Protein AF-0000000069263858 (afdb_homodimer)

Nearest PDB structures (foldseek):
  5h3i-assembly1_A  TM=8.663E-01  e=1.199E-06  Oryza sativa Japonica Group
  2fdq-assembly3_C  TM=8.903E-01  e=3.930E-06  Chaetophractus villosus
  2fj9-assembly1_A  TM=8.926E-01  e=3.930E-06  Homo sapiens
  1hb6-assembly1_A  TM=8.482E-01  e=5.611E-06  Bos taurus
  1hbk-assembly1_A  TM=9.298E-01  e=3.979E-05  Plasmodium falciparum

InterPro domains:
  IPR000582 Acyl-CoA-binding protein, ACBP [PF00887] (5-81)
  IPR000582 Acyl-CoA-binding protein, ACBP [PR00689] (24-42)
  IPR000582 Acyl-CoA-binding protein, ACBP [PR00689] (47-62)
  IPR000582 Acyl-CoA-binding protein, ACBP [PR00689] (68-85)
  IPR000582 Acyl-CoA-binding protein, ACBP [PS51228] (4-91)
  IPR014352 FERM/acyl-CoA-binding protein superfamily [G3DSA:1.20.80.10] (1-95)
  IPR035984 Acyl-CoA binding protein superfamily [SSF47027] (4-89)

Secondary structure (DSSP, 8-state):
---HHHHHHHHHHHHHHTTGGGTS-HHHHHHHHHHHHHHHT-S--SPPPPTT-HHHHHHHHHHHTTTT--HHHHHHHHHHHHHHHHHHH-TTS---/---HHHHHHHHHHHHHHTTGGGTS-HHHHHHHHHHHHHHHT-S--SPPPPTT-HHHHHHHHHHHTTTT--HHHHHHHHHHHHHHHHHHH-TTS---

Radius of gyration: 19.37 Å; Cα contacts (8 Å, |Δi|>4): 223; chains: 2; bounding box: 36×58×37 Å

Foldseek 3Di:
DPPLVRLLVQQVVVVVVPVCVVWFDPLLVLLLLLLVCCLVPNAQDDDQDDVVPPVSNSNSVSVNVCHPPHNSRSSVSNSVSSVVRCVVTPVVDPHD/DPPLVVLLVQQVVQVVVDPCVVWFDPLLVLLLLLLVCCLVPNAQDDDQDDVVPPVSNSNSVSVNVCHPPHNSRSSVVNSVSSVVRCVVTPVVDPHD

pLDDT: mean 92.97, std 9.0, range [48.5, 98.81]

Sequence (192 aa):
MAGLDERYQKAVAFVGAWDAGKTMPNDRKLLCYGFFKQAAVGDVTGDQPYAVQFEKRGKWDAWNAVKGMSKDEAMKNYIEELEKQIKEFDPQNPGFMAGLDERYQKAVAFVGAWDAGKTMPNDRKLLCYGFFKQAAVGDVTGDQPYAVQFEKRGKWDAWNAVKGMSKDEAMKNYIEELEKQIKEFDPQNPGF

Solvent-accessible surface area (backbone atoms only — not comparable to full-atom values): 10567 Å² total; per-residue (Å²): 124,72,53,72,65,54,48,36,51,43,44,56,50,42,53,73,70,41,77,45,84,79,62,50,56,66,59,60,51,34,52,41,46,13,22,49,45,26,40,73,74,35,61,65,74,82,78,82,54,55,47,84,41,44,65,61,25,49,48,49,32,25,25,47,61,49,47,83,52,50,44,69,55,20,40,50,50,30,49,51,52,49,52,52,45,34,58,72,69,38,62,84,55,90,77,114,126,72,52,72,65,55,48,35,52,43,44,56,50,42,54,72,70,42,75,45,82,80,61,52,55,67,61,60,52,34,52,41,46,13,23,50,45,26,40,73,76,35,62,66,74,82,76,82,53,55,47,82,40,44,65,60,24,49,48,49,33,25,25,47,61,49,48,86,54,49,44,68,57,21,39,50,50,31,47,53,50,50,52,52,46,34,58,72,68,38,62,83,55,90,77,113

Structure (mmCIF, N/CA/C/O backbone):
data_AF-0000000069263858-model_v1
#
loop_
_entity.id
_entity.type
_entity.pdbx_description
1 polymer 'ACB domain-containing protein'
#
loop_
_atom_site.group_PDB
_atom_site.id
_atom_site.type_symbol
_atom_site.label_atom_id
_atom_site.label_alt_id
_atom_site.label_comp_id
_atom_site.label_asym_id
_atom_site.label_entity_id
_atom_site.label_seq_id
_atom_site.pdbx_PDB_ins_code
_atom_site.Cartn_x
_atom_site.Cartn_y
_atom_site.Cartn_z
_atom_site.occupancy
_atom_site.B_iso_or_equiv
_atom_site.auth_seq_id
_atom_site.auth_comp_id
_atom_site.auth_asym_id
_atom_site.auth_atom_id
_atom_site.pdbx_PDB_model_num
ATOM 1 N N . MET A 1 1 ? 5.867 29.797 19.25 1 49.22 1 MET A N 1
ATOM 2 C CA . MET A 1 1 ? 5.609 28.453 18.719 1 49.22 1 MET A CA 1
ATOM 3 C C . MET A 1 1 ? 4.922 28.531 17.359 1 49.22 1 MET A C 1
ATOM 5 O O . MET A 1 1 ? 4.102 29.422 17.125 1 49.22 1 MET A O 1
ATOM 9 N N . ALA A 1 2 ? 5.602 28.188 16.281 1 66.5 2 ALA A N 1
ATOM 10 C CA . ALA A 1 2 ? 5.031 28.484 14.969 1 66.5 2 ALA A CA 1
ATOM 11 C C . ALA A 1 2 ? 3.568 28.062 14.891 1 66.5 2 ALA A C 1
ATOM 13 O O . ALA A 1 2 ? 3.166 27.094 15.555 1 66.5 2 ALA A O 1
ATOM 14 N N . GLY A 1 3 ? 2.613 28.922 14.555 1 91.5 3 GLY A N 1
ATOM 15 C CA . GLY A 1 3 ? 1.213 28.562 14.414 1 91.5 3 GLY A CA 1
ATOM 16 C C . GLY A 1 3 ? 1.008 27.234 13.711 1 91.5 3 GLY A C 1
ATOM 17 O O . GLY A 1 3 ? 1.957 26.656 13.18 1 91.5 3 GLY A O 1
ATOM 18 N N . LEU A 1 4 ? -0.074 26.516 14.062 1 96.88 4 LEU A N 1
ATOM 19 C CA . LEU A 1 4 ? -0.404 25.219 13.484 1 96.88 4 LEU A CA 1
ATOM 20 C C . LEU A 1 4 ? -0.093 25.188 11.992 1 96.88 4 LEU A C 1
ATOM 22 O O . LEU A 1 4 ? 0.547 24.25 11.508 1 96.88 4 LEU A O 1
ATOM 26 N N . ASP A 1 5 ? -0.442 26.203 11.305 1 96.38 5 ASP A N 1
ATOM 27 C CA . ASP A 1 5 ? -0.234 26.266 9.859 1 96.38 5 ASP A CA 1
ATOM 28 C C . ASP A 1 5 ? 1.254 26.25 9.516 1 96.38 5 ASP A C 1
ATOM 30 O O . ASP A 1 5 ? 1.677 25.547 8.609 1 96.38 5 ASP A O 1
ATOM 34 N N . GLU A 1 6 ? 1.957 27.047 10.227 1 96.56 6 GLU A N 1
ATOM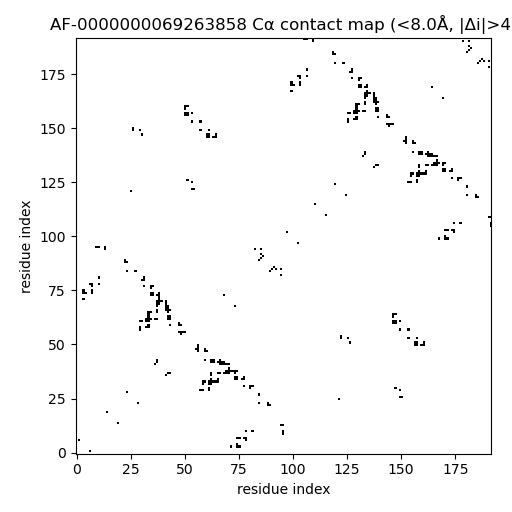 35 C CA . GLU A 1 6 ? 3.391 27.125 9.969 1 96.56 6 GLU A CA 1
ATOM 36 C C . GLU A 1 6 ? 4.078 25.781 10.234 1 96.56 6 GLU A C 1
ATOM 38 O O . GLU A 1 6 ? 4.918 25.344 9.445 1 96.56 6 GLU A O 1
ATOM 43 N N . ARG A 1 7 ? 3.785 25.172 11.383 1 97.25 7 ARG A N 1
ATOM 44 C CA . ARG A 1 7 ? 4.367 23.875 11.719 1 97.25 7 ARG A CA 1
ATOM 45 C C . ARG A 1 7 ? 3.982 22.812 10.688 1 97.25 7 ARG A C 1
ATOM 47 O O . ARG A 1 7 ? 4.797 21.953 10.336 1 97.25 7 ARG A O 1
ATOM 54 N N . TYR A 1 8 ? 2.746 22.938 10.25 1 98.12 8 TYR A N 1
ATOM 55 C CA . TYR A 1 8 ? 2.258 22.016 9.234 1 98.12 8 TYR A CA 1
ATOM 56 C C . TYR A 1 8 ? 3.041 22.172 7.938 1 98.12 8 TYR A C 1
ATOM 58 O O . TYR A 1 8 ? 3.463 21.172 7.336 1 98.12 8 TYR A O 1
ATOM 66 N N . GLN A 1 9 ? 3.225 23.375 7.559 1 96.5 9 GLN A N 1
ATOM 67 C CA . GLN A 1 9 ? 3.957 23.625 6.32 1 96.5 9 GLN A CA 1
ATOM 68 C C . GLN A 1 9 ? 5.398 23.141 6.43 1 96.5 9 GLN A C 1
ATOM 70 O O . GLN A 1 9 ? 5.949 22.594 5.469 1 96.5 9 GLN A O 1
ATOM 75 N N . LYS A 1 10 ? 5.996 23.281 7.586 1 96 10 LYS A N 1
ATOM 76 C CA . LYS A 1 10 ? 7.348 22.781 7.805 1 96 10 LYS A CA 1
ATOM 77 C C . LYS A 1 10 ? 7.387 21.25 7.711 1 96 10 LYS A C 1
ATOM 79 O O . LYS A 1 10 ? 8.328 20.688 7.156 1 96 10 LYS A O 1
ATOM 84 N N . ALA A 1 11 ? 6.391 20.672 8.312 1 95.69 11 ALA A N 1
ATOM 85 C CA . ALA A 1 11 ? 6.305 19.219 8.273 1 95.69 11 ALA A CA 1
ATOM 86 C C . ALA A 1 11 ? 6.168 18.719 6.84 1 95.69 11 ALA A C 1
ATOM 88 O O . ALA A 1 11 ? 6.836 17.75 6.441 1 95.69 11 ALA A O 1
ATOM 89 N N . VAL A 1 12 ? 5.285 19.359 6.031 1 94.62 12 VAL A N 1
ATOM 90 C CA . VAL A 1 12 ? 5.066 18.984 4.641 1 94.62 12 VAL A CA 1
ATOM 91 C C . VAL A 1 12 ? 6.363 19.141 3.85 1 94.62 12 VAL A C 1
ATOM 93 O O . VAL A 1 12 ? 6.738 18.266 3.068 1 94.62 12 VAL A O 1
ATOM 96 N N . ALA A 1 13 ? 7.082 20.219 4.117 1 93.62 13 ALA A N 1
ATOM 97 C CA . ALA A 1 13 ? 8.352 20.469 3.445 1 93.62 13 ALA A CA 1
ATOM 98 C C . ALA A 1 13 ? 9.398 19.438 3.84 1 93.62 13 ALA A C 1
ATOM 100 O O . ALA A 1 13 ? 10.195 19 3.002 1 93.62 13 ALA A O 1
ATOM 101 N N . PHE A 1 14 ? 9.398 19.125 5.051 1 94.19 14 PHE A N 1
ATOM 102 C CA . PHE A 1 14 ? 10.328 18.125 5.562 1 94.19 14 PHE A CA 1
ATOM 103 C C . PHE A 1 14 ? 10.172 16.812 4.824 1 94.19 14 PHE A C 1
ATOM 105 O O . PHE A 1 14 ? 11.156 16.188 4.422 1 94.19 14 PHE A O 1
ATOM 112 N N . VAL A 1 15 ? 8.914 16.328 4.637 1 91.88 15 VAL A N 1
ATOM 113 C CA . VAL A 1 15 ? 8.641 15.07 3.967 1 91.88 15 VAL A CA 1
ATOM 114 C C . VAL A 1 15 ? 9.156 15.125 2.529 1 91.88 15 VAL A C 1
ATOM 116 O O . VAL A 1 15 ? 9.688 14.133 2.018 1 91.88 15 VAL A O 1
ATOM 119 N N . GLY A 1 16 ? 8.969 16.234 1.918 1 86.94 16 GLY A N 1
ATOM 120 C CA . GLY A 1 16 ? 9.477 16.406 0.562 1 86.94 16 GLY A CA 1
ATOM 121 C C . GLY A 1 16 ? 10.977 16.25 0.46 1 86.94 16 GLY A C 1
ATOM 122 O O . GLY A 1 16 ? 11.492 15.789 -0.561 1 86.94 16 GLY A O 1
ATOM 123 N N . ALA A 1 17 ? 11.617 16.609 1.489 1 84.69 17 ALA A N 1
ATOM 124 C CA . ALA A 1 17 ? 13.078 16.547 1.507 1 84.69 17 ALA A CA 1
ATOM 125 C C . ALA A 1 17 ? 13.562 15.203 2.033 1 84.69 17 ALA A C 1
ATOM 127 O O . ALA A 1 17 ? 14.695 14.789 1.75 1 84.69 17 ALA A O 1
ATOM 128 N N . TRP A 1 18 ? 12.68 14.602 2.82 1 82.12 18 TRP A N 1
ATOM 129 C CA . TRP A 1 18 ? 13 13.344 3.488 1 82.12 18 TRP A CA 1
ATOM 130 C C . TRP A 1 18 ? 12.875 12.172 2.521 1 82.12 18 TRP A C 1
ATOM 132 O O . TRP A 1 18 ? 11.992 12.156 1.663 1 82.12 18 TRP A O 1
ATOM 142 N N . ASP A 1 19 ? 13.914 11.5 1.971 1 73.62 19 ASP A N 1
ATOM 143 C CA . ASP A 1 19 ? 13.789 10.273 1.187 1 73.62 19 ASP A CA 1
ATOM 144 C C . ASP A 1 19 ? 12.938 9.242 1.914 1 73.62 19 ASP A C 1
ATOM 146 O O . ASP A 1 19 ? 13.391 8.125 2.178 1 73.62 19 ASP A O 1
ATOM 150 N N . ALA A 1 20 ? 11.664 9.609 2.377 1 61.59 20 ALA A N 1
ATOM 151 C CA . ALA A 1 20 ? 10.742 8.82 3.189 1 61.59 20 ALA A CA 1
ATOM 152 C C . ALA A 1 20 ? 10.305 7.559 2.453 1 61.59 20 ALA A C 1
ATOM 154 O O . ALA A 1 20 ? 10 6.543 3.082 1 61.59 20 ALA A O 1
ATOM 155 N N . GLY A 1 21 ? 10.312 7.691 1.242 1 61.28 21 GLY A N 1
ATOM 156 C CA . GLY A 1 21 ? 9.867 6.582 0.415 1 61.28 21 GLY A CA 1
ATOM 157 C C . GLY A 1 21 ? 10.609 5.289 0.703 1 61.28 21 GLY A C 1
ATOM 158 O O . GLY A 1 21 ? 10.016 4.211 0.687 1 61.28 21 GLY A O 1
ATOM 159 N N . LYS A 1 22 ? 11.742 5.512 1.136 1 65.19 22 LYS A N 1
ATOM 160 C CA . LYS A 1 22 ? 12.562 4.316 1.326 1 65.19 22 LYS A CA 1
ATOM 161 C C . LYS A 1 22 ? 12.508 3.844 2.775 1 65.19 22 LYS A C 1
ATOM 163 O O . LYS A 1 22 ? 12.766 2.67 3.059 1 65.19 22 LYS A O 1
ATOM 168 N N . THR A 1 23 ? 11.922 4.773 3.57 1 70.56 23 THR A N 1
ATOM 169 C CA . THR A 1 23 ? 12.18 4.449 4.969 1 70.56 23 THR A CA 1
ATOM 170 C C . THR A 1 23 ? 10.875 4.172 5.707 1 70.56 23 THR A C 1
ATOM 172 O O . THR A 1 23 ? 10.844 3.377 6.648 1 70.56 23 THR A O 1
ATOM 175 N N . MET A 1 24 ? 9.859 4.684 5.258 1 84.31 24 MET A N 1
ATOM 176 C CA . MET A 1 24 ? 8.617 4.562 6.012 1 84.31 24 MET A CA 1
ATOM 177 C C . MET A 1 24 ? 7.73 3.465 5.426 1 84.31 24 MET A C 1
ATOM 179 O O . MET A 1 24 ? 7.613 3.338 4.207 1 84.31 24 MET A O 1
ATOM 183 N N . PRO A 1 25 ? 7.156 2.736 6.289 1 87.5 25 PRO A N 1
ATOM 184 C CA . PRO A 1 25 ? 6.207 1.736 5.797 1 87.5 25 PRO A CA 1
ATOM 185 C C . PRO A 1 25 ? 5.051 2.357 5.02 1 87.5 25 PRO A C 1
ATOM 187 O O . PRO A 1 25 ? 4.578 3.443 5.363 1 87.5 25 PRO A O 1
ATOM 190 N N . ASN A 1 26 ? 4.652 1.674 4.055 1 88.69 26 ASN A N 1
ATOM 191 C CA . ASN A 1 26 ? 3.625 2.17 3.145 1 88.69 26 ASN A CA 1
ATOM 192 C C . ASN A 1 26 ? 2.352 2.551 3.893 1 88.69 26 ASN A C 1
ATOM 194 O O . ASN A 1 26 ? 1.715 3.557 3.572 1 88.69 26 ASN A O 1
ATOM 198 N N . ASP A 1 27 ? 1.93 1.746 4.898 1 91.44 27 ASP A N 1
ATOM 199 C CA . ASP A 1 27 ? 0.699 2.014 5.633 1 91.44 27 ASP A CA 1
ATOM 200 C C . ASP A 1 27 ? 0.777 3.352 6.367 1 91.44 27 ASP A C 1
ATOM 202 O O . ASP A 1 27 ? -0.205 4.094 6.418 1 91.44 27 ASP A O 1
ATOM 206 N N . ARG A 1 28 ? 1.95 3.662 6.855 1 92.69 28 ARG A N 1
ATOM 207 C CA . ARG A 1 28 ? 2.131 4.914 7.578 1 92.69 28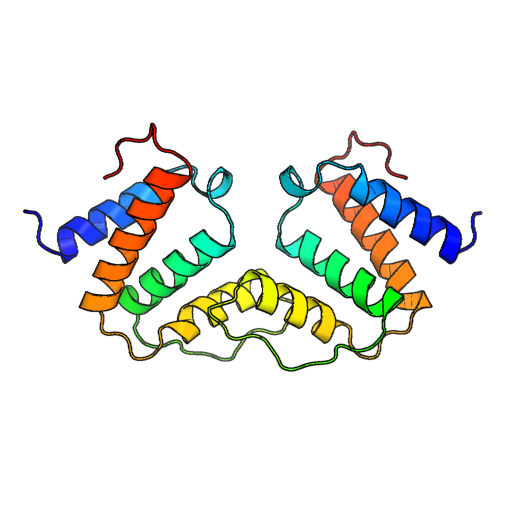 ARG A CA 1
ATOM 208 C C . ARG A 1 28 ? 2.154 6.102 6.621 1 92.69 28 ARG A C 1
ATOM 210 O O . ARG A 1 28 ? 1.627 7.172 6.934 1 92.69 28 ARG A O 1
ATOM 217 N N . LYS A 1 29 ? 2.775 5.863 5.484 1 93.25 29 LYS A N 1
ATOM 218 C CA . LYS A 1 29 ? 2.766 6.895 4.449 1 93.25 29 LYS A CA 1
ATOM 219 C C . LYS A 1 29 ? 1.34 7.223 4.016 1 93.25 29 LYS A C 1
ATOM 221 O O . LYS A 1 29 ? 0.998 8.391 3.816 1 93.25 29 LYS A O 1
ATOM 226 N N . LEU A 1 30 ? 0.548 6.195 3.943 1 95.31 30 LEU A N 1
ATOM 227 C CA . LEU A 1 30 ? -0.835 6.379 3.52 1 95.31 30 LEU A CA 1
ATOM 228 C C . LEU A 1 30 ? -1.627 7.148 4.57 1 95.31 30 LEU A C 1
ATOM 230 O O . LEU A 1 30 ? -2.482 7.969 4.23 1 95.31 30 LEU A O 1
ATOM 234 N N . LEU A 1 31 ? -1.348 6.844 5.777 1 95.75 31 LEU A N 1
ATOM 235 C CA . LEU A 1 31 ? -1.989 7.594 6.852 1 95.75 31 LEU A CA 1
ATOM 236 C C . LEU A 1 31 ? -1.698 9.086 6.719 1 95.75 31 LEU A C 1
ATOM 238 O O . LEU A 1 31 ? -2.613 9.906 6.789 1 95.75 31 LEU A O 1
ATOM 242 N N . CYS A 1 32 ? -0.448 9.438 6.473 1 96.38 32 CYS A N 1
ATOM 243 C CA . CYS A 1 32 ? -0.064 10.836 6.297 1 96.38 32 CYS A CA 1
ATOM 244 C C . CYS A 1 32 ? -0.724 11.43 5.059 1 96.38 32 CYS A C 1
ATOM 246 O O . CYS A 1 32 ? -1.148 12.586 5.074 1 96.38 32 CYS A O 1
ATOM 248 N N . TYR A 1 33 ? -0.784 10.648 4.051 1 96.75 33 TYR A N 1
ATOM 249 C CA . TYR A 1 33 ? -1.438 11.109 2.834 1 96.75 33 TYR A CA 1
ATOM 250 C C . TYR A 1 33 ? -2.879 11.523 3.111 1 96.75 33 TYR A C 1
ATOM 252 O O . TYR A 1 33 ? -3.33 12.57 2.654 1 96.75 33 TYR A O 1
ATOM 260 N N . GLY A 1 34 ? -3.639 10.695 3.809 1 98.38 34 GLY A N 1
ATOM 261 C CA . GLY A 1 34 ? -5.012 11.023 4.148 1 98.38 34 GLY A CA 1
ATOM 262 C C . GLY A 1 34 ? -5.152 12.359 4.852 1 98.38 34 GLY A C 1
ATOM 263 O O . GLY A 1 34 ? -5.965 13.195 4.453 1 98.38 34 GLY A O 1
ATOM 264 N N . PHE A 1 35 ? -4.305 12.531 5.852 1 98.62 35 PHE A N 1
ATOM 265 C CA . PHE A 1 35 ? -4.34 13.789 6.59 1 98.62 35 PH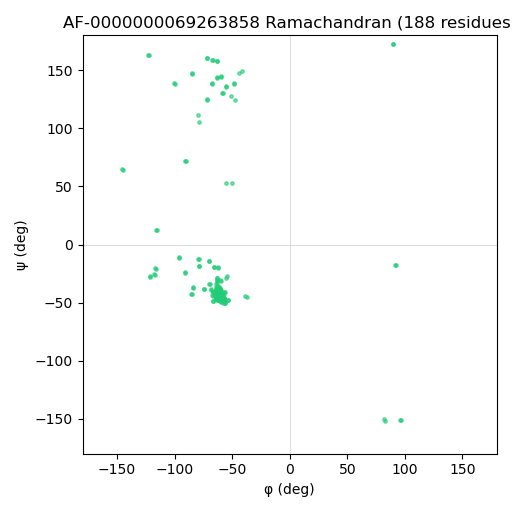E A CA 1
ATOM 266 C C . PHE A 1 35 ? -3.967 14.961 5.688 1 98.62 35 PHE A C 1
ATOM 268 O O . PHE A 1 35 ? -4.59 16.016 5.75 1 98.62 35 PHE A O 1
ATOM 275 N N . PHE A 1 36 ? -2.984 14.805 4.863 1 98.5 36 PHE A N 1
ATOM 276 C CA . PHE A 1 36 ? -2.5 15.828 3.947 1 98.5 36 PHE A CA 1
ATOM 277 C C . PHE A 1 36 ? -3.604 16.266 2.994 1 98.5 36 PHE A C 1
ATOM 279 O O . PHE A 1 36 ? -3.857 17.469 2.84 1 98.5 36 PHE A O 1
ATOM 286 N N . LYS A 1 37 ? -4.25 15.297 2.387 1 98.75 37 LYS A N 1
ATOM 287 C CA . LYS A 1 37 ? -5.324 15.594 1.444 1 98.75 37 LYS A CA 1
ATOM 288 C C . LYS A 1 37 ? -6.5 16.281 2.146 1 98.75 37 LYS A C 1
ATOM 290 O O . LYS A 1 37 ? -7.066 17.234 1.629 1 98.75 37 LYS A O 1
ATOM 295 N N . GLN A 1 38 ? -6.922 15.797 3.305 1 98.81 38 GLN A N 1
ATOM 296 C CA . GLN A 1 38 ? -8.023 16.375 4.074 1 98.81 38 GLN A CA 1
ATOM 297 C C . GLN A 1 38 ? -7.73 17.812 4.48 1 98.81 38 GLN A C 1
ATOM 299 O O . GLN A 1 38 ? -8.609 18.672 4.438 1 98.81 38 GLN A O 1
ATOM 304 N N . ALA A 1 39 ? -6.449 18.031 4.84 1 98.69 39 ALA A N 1
ATOM 305 C CA . ALA A 1 39 ? -6.039 19.391 5.223 1 98.69 39 ALA A CA 1
ATOM 306 C C . ALA A 1 39 ? -6.023 20.312 4.012 1 98.69 39 ALA A C 1
ATOM 308 O O . ALA A 1 39 ? -6.387 21.484 4.117 1 98.69 39 ALA A O 1
ATOM 309 N N . ALA A 1 40 ? -5.684 19.797 2.877 1 98.06 40 ALA A N 1
ATOM 310 C CA . ALA A 1 40 ? -5.457 20.594 1.679 1 98.06 40 ALA A CA 1
ATOM 311 C C . ALA A 1 40 ? -6.77 20.875 0.946 1 98.06 40 ALA A C 1
ATOM 313 O O . ALA A 1 40 ? -7 21.984 0.469 1 98.06 40 ALA A O 1
ATOM 314 N N . VAL A 1 41 ? -7.668 19.797 0.834 1 97.88 41 VAL A N 1
ATOM 315 C CA . VAL A 1 41 ? -8.797 19.875 -0.085 1 97.88 41 VAL A CA 1
ATOM 316 C C . VAL A 1 41 ? -10.102 19.703 0.687 1 97.88 41 VAL A C 1
ATOM 318 O O . VAL A 1 41 ? -11.141 20.25 0.289 1 97.88 41 VAL A O 1
ATOM 321 N N . GLY A 1 42 ? -10.078 18.984 1.825 1 98.38 42 GLY A N 1
ATOM 322 C CA . GLY A 1 42 ? -11.297 18.594 2.527 1 98.38 42 GLY A CA 1
ATOM 323 C C . GLY A 1 42 ? -11.758 17.188 2.188 1 98.38 42 GLY A C 1
ATOM 324 O O . GLY A 1 42 ? -10.938 16.328 1.867 1 98.38 42 GLY A O 1
ATOM 325 N N . ASP A 1 43 ? -13 16.906 2.244 1 98.69 43 ASP A N 1
ATOM 326 C CA . ASP A 1 43 ? -13.547 15.562 2.113 1 98.69 43 ASP A CA 1
ATOM 327 C C . ASP A 1 43 ? -13.25 14.984 0.734 1 98.69 43 ASP A C 1
ATOM 329 O O . ASP A 1 43 ? -13.297 15.695 -0.271 1 98.69 43 ASP A O 1
ATOM 333 N N . VAL A 1 44 ? -12.992 13.68 0.685 1 98.31 44 VAL A N 1
ATOM 334 C CA . VAL A 1 44 ? -12.625 12.945 -0.519 1 98.31 44 VAL A CA 1
ATOM 335 C C . VAL A 1 44 ? -13.688 13.148 -1.598 1 98.31 44 VAL A C 1
ATOM 337 O O . VAL A 1 44 ? -14.883 13.195 -1.301 1 98.31 44 VAL A O 1
ATOM 340 N N . THR A 1 45 ? -13.258 13.375 -2.721 1 97.81 45 THR A N 1
ATOM 341 C CA . THR A 1 45 ? -14.133 13.5 -3.879 1 97.81 45 THR A CA 1
ATOM 342 C C . THR A 1 45 ? -13.758 12.492 -4.957 1 97.81 45 THR A C 1
ATOM 344 O O . THR A 1 45 ? -12.711 11.852 -4.875 1 97.81 45 THR A O 1
ATOM 347 N N . GLY A 1 46 ? -14.688 12.258 -5.922 1 96.94 46 GLY A N 1
ATOM 348 C CA . GLY A 1 46 ? -14.422 11.305 -6.98 1 96.94 46 GLY A CA 1
ATOM 349 C C . GLY A 1 46 ? -14.859 9.891 -6.633 1 96.94 46 GLY A C 1
ATOM 350 O O . GLY A 1 46 ? -15.133 9.586 -5.469 1 96.94 46 GLY A O 1
ATOM 351 N N . ASP A 1 47 ? -14.766 9.086 -7.625 1 97.5 47 ASP A N 1
ATOM 352 C CA . ASP A 1 47 ? -15.156 7.695 -7.418 1 97.5 47 ASP A CA 1
ATOM 353 C C . ASP A 1 47 ? -14.008 6.887 -6.832 1 97.5 47 ASP A C 1
ATOM 355 O O . ASP A 1 47 ? -12.836 7.164 -7.113 1 97.5 47 ASP A O 1
ATOM 359 N N . GLN A 1 48 ? -14.375 5.922 -6.02 1 96 48 GLN A N 1
ATOM 360 C CA . GLN A 1 48 ? -13.359 4.992 -5.531 1 96 48 GLN A CA 1
ATOM 361 C C . GLN A 1 48 ? -12.664 4.285 -6.688 1 96 48 GLN A C 1
ATOM 363 O O . GLN A 1 48 ? -13.32 3.715 -7.562 1 96 48 GLN A O 1
ATOM 368 N N . PRO A 1 49 ? -11.336 4.289 -6.664 1 97.06 49 PRO A N 1
ATOM 369 C CA . PRO A 1 49 ? -10.617 3.572 -7.715 1 97.06 49 PRO A CA 1
ATOM 370 C C . PRO A 1 49 ? -10.883 2.068 -7.691 1 97.06 49 PRO A C 1
ATOM 372 O O . PRO A 1 49 ? -11.203 1.509 -6.641 1 97.06 49 PRO A O 1
ATOM 375 N N . TYR A 1 50 ? -10.633 1.495 -8.859 1 94.12 50 TYR A N 1
ATOM 376 C CA . TYR A 1 50 ? -10.797 0.047 -8.945 1 94.12 50 TYR A CA 1
ATOM 377 C C . TYR A 1 50 ? -9.75 -0.665 -8.094 1 94.12 50 TYR A C 1
ATOM 379 O O . TYR A 1 50 ? -8.664 -0.13 -7.852 1 94.12 50 TYR A O 1
ATOM 387 N N . ALA A 1 51 ? -10.031 -1.875 -7.734 1 91.56 51 ALA A N 1
ATOM 388 C CA . ALA A 1 51 ? -9.203 -2.67 -6.832 1 91.56 51 ALA A CA 1
ATOM 389 C C . ALA A 1 51 ? -7.824 -2.934 -7.441 1 91.56 51 ALA A C 1
ATOM 391 O O . ALA A 1 51 ? -6.824 -3.012 -6.727 1 91.56 51 ALA A O 1
ATOM 392 N N . VAL A 1 52 ? -7.723 -3.027 -8.781 1 92.19 52 VAL A N 1
ATOM 393 C CA . VAL A 1 52 ? -6.469 -3.396 -9.438 1 92.19 52 VAL A CA 1
ATOM 394 C C . VAL A 1 52 ? -5.547 -2.182 -9.508 1 92.19 52 VAL A C 1
ATOM 396 O O . VAL A 1 52 ? -4.359 -2.314 -9.812 1 92.19 52 VAL A O 1
ATOM 399 N N . GLN A 1 53 ? -6.129 -0.987 -9.219 1 94.81 53 GLN A N 1
ATOM 400 C CA . GLN A 1 53 ? -5.328 0.226 -9.094 1 94.81 53 GLN A CA 1
ATOM 401 C C . GLN A 1 53 ? -4.875 0.439 -7.652 1 94.81 53 GLN A C 1
ATOM 403 O O . GLN A 1 53 ? -5.234 1.437 -7.023 1 94.81 53 GLN A O 1
ATOM 408 N N . PHE A 1 54 ? -4.008 -0.335 -7.238 1 93.12 54 PH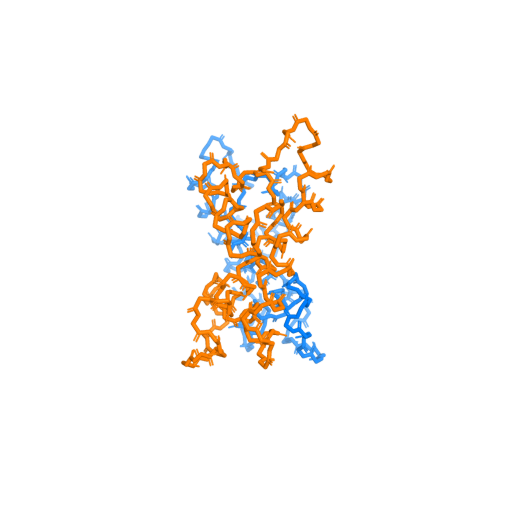E A N 1
ATOM 409 C CA . PHE A 1 54 ? -3.705 -0.532 -5.828 1 93.12 54 PHE A CA 1
ATOM 410 C C . PHE A 1 54 ? -3.256 0.773 -5.18 1 93.12 54 PHE A C 1
ATOM 412 O O . PHE A 1 54 ? -3.752 1.147 -4.117 1 93.12 54 PHE A O 1
ATOM 419 N N . GLU A 1 55 ? -2.352 1.506 -5.867 1 92.31 55 GLU A N 1
ATOM 420 C CA . GLU A 1 55 ? -1.861 2.758 -5.297 1 92.31 55 GLU A CA 1
ATOM 421 C C . GLU A 1 55 ? -2.971 3.803 -5.223 1 92.31 55 GLU A C 1
ATOM 423 O O . GLU A 1 55 ? -3.178 4.422 -4.18 1 92.31 55 GLU A O 1
ATOM 428 N N . LYS A 1 56 ? -3.66 3.961 -6.281 1 96.12 56 LYS A N 1
ATOM 429 C CA . LYS A 1 56 ? -4.742 4.941 -6.328 1 96.12 56 LYS A CA 1
ATOM 430 C C . LYS A 1 56 ? -5.84 4.602 -5.324 1 96.12 56 LYS A C 1
ATOM 432 O O . LYS A 1 56 ? -6.352 5.484 -4.637 1 96.12 56 LYS A O 1
ATOM 437 N N . ARG A 1 57 ? -6.148 3.336 -5.266 1 96.5 57 ARG A N 1
ATOM 438 C CA . ARG A 1 57 ? -7.168 2.869 -4.332 1 96.5 57 ARG A CA 1
ATOM 439 C C . ARG A 1 57 ? -6.734 3.102 -2.887 1 96.5 57 ARG A C 1
ATOM 441 O O . ARG A 1 57 ? -7.516 3.59 -2.07 1 96.5 57 ARG A O 1
ATOM 448 N N . GLY A 1 58 ? -5.539 2.752 -2.572 1 95.94 58 GLY A N 1
ATOM 449 C CA . GLY A 1 58 ? -5.008 2.975 -1.236 1 95.94 58 GLY A CA 1
ATOM 450 C C . GLY A 1 58 ? -5.051 4.43 -0.81 1 95.94 58 GLY A C 1
ATOM 451 O O . GLY A 1 58 ? -5.465 4.742 0.309 1 95.94 58 GLY A O 1
ATOM 452 N N . LYS A 1 59 ? -4.688 5.289 -1.735 1 97.12 59 LYS A N 1
ATOM 453 C CA . LYS A 1 59 ? -4.699 6.723 -1.457 1 97.12 59 LYS A CA 1
ATOM 454 C C . LYS A 1 59 ? -6.125 7.23 -1.257 1 97.12 59 LYS A C 1
ATOM 456 O O . LYS A 1 59 ? -6.395 7.988 -0.321 1 97.12 59 LYS A O 1
ATOM 461 N N . TRP A 1 60 ? -6.965 6.801 -2.092 1 97.75 60 TRP A N 1
ATOM 462 C CA . TRP A 1 60 ? -8.367 7.195 -1.977 1 97.75 60 TRP A CA 1
ATOM 463 C C . TRP A 1 60 ? -8.961 6.711 -0.66 1 97.75 60 TRP A C 1
ATOM 465 O O . TRP A 1 60 ? -9.664 7.461 0.023 1 97.75 60 TRP A O 1
ATOM 475 N N . ASP A 1 61 ? -8.703 5.488 -0.294 1 97.5 61 ASP A N 1
ATOM 476 C CA . ASP A 1 61 ? -9.211 4.91 0.949 1 97.5 61 ASP A CA 1
ATOM 477 C C . ASP A 1 61 ? -8.656 5.652 2.162 1 97.5 61 ASP A C 1
ATOM 479 O O . ASP A 1 61 ? -9.383 5.914 3.123 1 97.5 61 ASP A O 1
ATOM 483 N N . ALA A 1 62 ? -7.391 5.945 2.145 1 97.88 62 ALA A N 1
ATOM 484 C CA . ALA A 1 62 ? -6.762 6.68 3.24 1 97.88 62 ALA A CA 1
ATOM 485 C C . ALA A 1 62 ? -7.406 8.055 3.422 1 97.88 62 ALA A C 1
ATOM 487 O O . ALA A 1 62 ? -7.648 8.484 4.551 1 97.88 62 ALA A O 1
ATOM 488 N N . TRP A 1 63 ? -7.637 8.734 2.283 1 98.44 63 TRP A N 1
ATOM 489 C CA . TRP A 1 63 ? -8.305 10.039 2.287 1 98.44 63 TRP A CA 1
ATOM 490 C C . TRP A 1 63 ? -9.742 9.906 2.773 1 98.44 63 TRP A C 1
ATOM 492 O O . TRP A 1 63 ? -10.18 10.664 3.643 1 98.44 63 TRP A O 1
ATOM 502 N N . ASN A 1 64 ? -10.438 8.93 2.332 1 97.56 64 ASN A N 1
ATOM 503 C CA . ASN A 1 64 ? -11.828 8.688 2.723 1 97.56 64 ASN A CA 1
ATOM 504 C C . ASN A 1 64 ? -11.938 8.367 4.211 1 97.56 64 ASN A C 1
ATOM 506 O O . ASN A 1 64 ? -12.945 8.68 4.844 1 97.56 64 ASN A O 1
ATOM 510 N N . ALA A 1 65 ? -10.984 7.715 4.77 1 97.75 65 ALA A N 1
ATOM 511 C CA . ALA A 1 65 ? -11 7.281 6.164 1 97.75 65 ALA A CA 1
ATOM 512 C C . ALA A 1 65 ? -11.07 8.477 7.109 1 97.75 65 ALA A C 1
ATOM 514 O O . ALA A 1 65 ? -11.445 8.328 8.273 1 97.75 65 ALA A O 1
ATOM 515 N N . VAL A 1 66 ? -10.703 9.68 6.625 1 98.31 66 VAL A N 1
ATOM 516 C CA . VAL A 1 66 ? -10.648 10.828 7.523 1 98.31 66 VAL A CA 1
ATOM 517 C C . VAL A 1 66 ? -11.68 11.867 7.094 1 98.31 66 VAL A C 1
ATOM 519 O O . VAL A 1 66 ? -11.602 13.031 7.5 1 98.31 66 VAL A O 1
ATOM 522 N N . LYS A 1 67 ? -12.578 11.445 6.199 1 98.12 67 LYS A N 1
ATOM 523 C CA . LYS A 1 67 ? -13.695 12.297 5.805 1 98.12 67 LYS A CA 1
ATOM 524 C C . LYS A 1 67 ? -14.398 12.891 7.031 1 98.12 67 LYS A C 1
ATOM 526 O O . LYS A 1 67 ? -14.609 12.195 8.023 1 98.12 67 LYS A O 1
ATOM 531 N N . GLY A 1 68 ? -14.75 14.195 6.906 1 98.38 68 GLY A N 1
ATOM 532 C CA . GLY A 1 68 ? -15.445 14.859 7.996 1 98.38 68 GLY A CA 1
ATOM 533 C C . GLY A 1 68 ? -14.5 15.555 8.969 1 98.38 68 GLY A C 1
ATOM 534 O O . GLY A 1 68 ? -14.93 16.391 9.773 1 98.38 68 GLY A O 1
ATOM 535 N N . MET A 1 69 ? -13.219 15.227 8.977 1 98.56 69 MET A N 1
ATOM 536 C CA . MET A 1 69 ? -12.219 15.859 9.828 1 98.56 69 MET A CA 1
ATOM 537 C C . MET A 1 69 ? -11.984 17.312 9.422 1 98.56 69 MET A C 1
ATOM 539 O O . MET A 1 69 ? -11.922 17.625 8.234 1 98.56 69 MET A O 1
ATOM 543 N N . SER A 1 70 ? -11.859 18.219 10.406 1 98.62 70 SER A N 1
ATOM 544 C CA . SER A 1 70 ? -11.602 19.625 10.086 1 98.62 70 SER A CA 1
ATOM 545 C C . SER A 1 70 ? -10.172 19.812 9.57 1 98.62 70 SER A C 1
ATOM 547 O O . SER A 1 70 ? -9.297 18.984 9.828 1 98.62 70 SER A O 1
ATOM 549 N N . LYS A 1 71 ? -9.961 20.906 8.891 1 98.38 71 LYS A N 1
ATOM 550 C CA . LYS A 1 71 ? -8.633 21.234 8.383 1 98.38 71 LYS A CA 1
ATOM 551 C C . LYS A 1 71 ? -7.605 21.281 9.508 1 98.38 71 LYS A C 1
ATOM 553 O O . LYS A 1 71 ? -6.523 20.703 9.398 1 98.38 71 LYS A O 1
ATOM 558 N N . ASP A 1 72 ? -7.93 21.938 10.602 1 98.5 72 ASP A N 1
ATOM 559 C CA . ASP A 1 72 ? -7.012 22.094 11.727 1 98.5 72 ASP A CA 1
ATOM 560 C C . ASP A 1 72 ? -6.676 20.734 12.336 1 98.5 72 ASP A C 1
ATOM 562 O O . ASP A 1 72 ? -5.516 20.453 12.648 1 98.5 72 ASP A O 1
ATOM 566 N N . GLU A 1 73 ? -7.703 19.891 12.492 1 98.69 73 GLU A N 1
ATOM 567 C CA . GLU A 1 73 ? -7.473 18.562 13.047 1 98.69 73 GLU A CA 1
ATOM 568 C C . GLU A 1 73 ? -6.598 17.719 12.117 1 98.69 73 GLU A C 1
ATOM 570 O O . GLU A 1 73 ? -5.727 16.984 12.578 1 98.69 73 GLU A O 1
ATOM 575 N N . ALA A 1 74 ? -6.855 17.828 10.859 1 98.81 74 ALA A N 1
ATOM 576 C CA . ALA A 1 74 ? -6.055 17.094 9.883 1 98.81 74 ALA A CA 1
ATOM 577 C C . ALA A 1 74 ? -4.59 17.531 9.945 1 98.81 74 ALA A C 1
ATOM 579 O O . ALA A 1 74 ? -3.689 16.688 9.906 1 98.81 74 ALA A O 1
ATOM 580 N N . MET A 1 75 ? -4.359 18.812 10.047 1 98.69 75 MET A N 1
ATOM 581 C CA . MET A 1 75 ? -2.998 19.328 10.156 1 98.69 75 MET A CA 1
ATOM 582 C C . MET A 1 75 ? -2.314 18.797 11.414 1 98.69 75 MET A C 1
ATOM 584 O O . MET A 1 75 ? -1.157 18.375 11.367 1 98.69 75 MET A O 1
ATOM 588 N N . LYS A 1 76 ? -3.045 18.844 12.5 1 98.62 76 LYS A N 1
ATOM 589 C CA . LYS A 1 76 ? -2.498 18.344 13.758 1 98.62 76 LYS A CA 1
ATOM 590 C C . LYS A 1 76 ? -2.146 16.859 13.664 1 98.62 76 LYS A C 1
ATOM 592 O O . LYS A 1 76 ? -1.062 16.453 14.078 1 98.62 76 LYS A O 1
ATOM 597 N N . ASN A 1 77 ? -3.084 16.109 13.133 1 98.62 77 ASN A N 1
ATOM 598 C CA . ASN A 1 77 ? -2.861 14.672 13.016 1 98.62 77 ASN A CA 1
ATOM 599 C C . ASN A 1 77 ? -1.704 14.359 12.078 1 98.62 77 ASN A C 1
ATOM 601 O O . ASN A 1 77 ? -0.941 13.422 12.312 1 98.62 77 ASN A O 1
ATOM 605 N N . TYR A 1 78 ? -1.596 15.133 11 1 98.25 78 TYR A N 1
ATOM 606 C CA . TYR A 1 78 ? -0.462 14.984 10.094 1 98.25 78 TYR A CA 1
ATOM 607 C C . TYR A 1 78 ? 0.857 15.141 10.836 1 98.25 78 TYR A C 1
ATOM 609 O O . TYR A 1 78 ? 1.741 14.289 10.742 1 98.25 78 TYR A O 1
ATOM 617 N N . ILE A 1 79 ? 0.978 16.172 11.57 1 97.94 79 ILE A N 1
ATOM 618 C CA . ILE A 1 79 ? 2.197 16.5 12.305 1 97.94 79 ILE A CA 1
ATOM 619 C C . ILE A 1 79 ? 2.504 15.406 13.312 1 97.94 79 ILE A C 1
ATOM 621 O O . ILE A 1 79 ? 3.631 14.906 13.375 1 97.94 79 ILE A O 1
ATOM 625 N N . GLU A 1 80 ? 1.508 15.008 14.07 1 98 80 GLU A N 1
ATOM 626 C CA . GLU A 1 80 ? 1.687 14 15.109 1 98 80 GLU A CA 1
ATOM 627 C C . GLU A 1 80 ? 2.105 12.656 14.508 1 98 80 GLU A C 1
ATOM 629 O O . GLU A 1 80 ? 3 11.992 15.031 1 98 80 GLU A O 1
ATOM 634 N N . GLU A 1 81 ? 1.42 12.312 13.453 1 96.62 81 GLU A N 1
ATOM 635 C CA . GLU A 1 81 ? 1.759 11.047 12.805 1 96.62 81 GLU A CA 1
ATOM 636 C C . GLU A 1 81 ? 3.189 11.07 12.273 1 96.62 81 GLU A C 1
ATOM 638 O O . GLU A 1 81 ? 3.926 10.094 12.422 1 96.62 81 GLU A O 1
ATOM 643 N N . LEU A 1 82 ? 3.533 12.133 11.672 1 95.5 82 LEU A N 1
ATOM 644 C CA . LEU A 1 82 ? 4.879 12.242 11.125 1 95.5 82 LEU A CA 1
ATOM 645 C C . LEU A 1 82 ? 5.926 12.172 12.234 1 95.5 82 LEU A C 1
ATOM 647 O O . LEU A 1 82 ? 6.949 11.508 12.086 1 95.5 82 LEU A O 1
ATOM 651 N N . GLU A 1 83 ? 5.707 12.859 13.328 1 95.94 83 GLU A N 1
ATOM 652 C CA . GLU A 1 83 ? 6.621 12.797 14.461 1 95.94 83 GLU A CA 1
ATOM 653 C C . GLU A 1 83 ? 6.762 11.375 14.992 1 95.94 83 GLU A C 1
ATOM 655 O O . GLU A 1 83 ? 7.863 10.93 15.32 1 95.94 83 GLU A O 1
ATOM 660 N N . LYS A 1 84 ? 5.676 10.688 15.062 1 95.69 84 LYS A N 1
ATOM 661 C CA . LYS A 1 84 ? 5.695 9.289 15.492 1 95.69 84 LYS A CA 1
ATOM 662 C C . LYS A 1 84 ? 6.539 8.445 14.547 1 95.69 84 LYS A C 1
ATOM 664 O O . LYS A 1 84 ? 7.32 7.598 14.992 1 95.69 84 LYS A O 1
ATOM 669 N N . GLN A 1 85 ? 6.32 8.688 13.281 1 93.38 85 GLN A N 1
ATOM 670 C CA . GLN A 1 85 ? 7.055 7.922 12.281 1 93.38 85 GLN A CA 1
ATOM 671 C C . GLN A 1 85 ? 8.555 8.172 12.391 1 93.38 85 GLN A C 1
ATOM 673 O O . GLN A 1 85 ? 9.359 7.238 12.32 1 93.38 85 GLN A O 1
ATOM 678 N N . ILE A 1 86 ? 8.93 9.398 12.516 1 93.12 86 ILE A N 1
ATOM 679 C CA . ILE A 1 86 ? 10.344 9.75 12.641 1 93.12 86 ILE A CA 1
ATOM 680 C C . ILE A 1 86 ? 10.938 9.047 13.852 1 93.12 86 ILE A C 1
ATOM 682 O O . ILE A 1 86 ? 12.008 8.438 13.766 1 93.12 86 ILE A O 1
ATOM 686 N N . LYS A 1 87 ? 10.281 9.086 14.953 1 94.06 87 LYS A N 1
ATOM 687 C CA . LYS A 1 87 ? 10.75 8.477 16.188 1 94.06 87 LYS A CA 1
ATOM 688 C C . LYS A 1 87 ? 10.898 6.965 16.031 1 94.06 87 LYS A C 1
ATOM 690 O O . LYS A 1 87 ? 11.844 6.367 16.547 1 94.06 87 LYS A O 1
ATOM 695 N N . GLU A 1 88 ? 9.984 6.422 15.312 1 93.25 88 GLU A N 1
ATOM 696 C CA . GLU A 1 88 ? 9.93 4.965 15.227 1 93.25 88 GLU A CA 1
ATOM 697 C C . GLU A 1 88 ? 10.891 4.438 14.164 1 93.25 88 GLU A C 1
ATOM 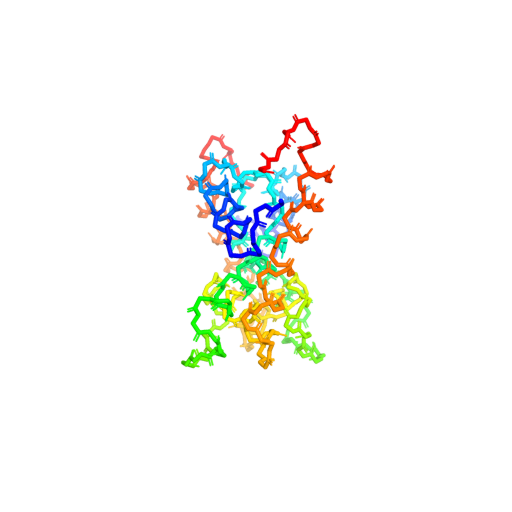699 O O . GLU A 1 88 ? 11.523 3.4 14.352 1 93.25 88 GLU A O 1
ATOM 704 N N . PHE A 1 89 ? 11.031 5.137 13.07 1 90.12 89 PHE A N 1
ATOM 705 C CA . PHE A 1 89 ? 11.688 4.512 11.922 1 90.12 89 PHE A CA 1
ATOM 706 C C . PHE A 1 89 ? 12.984 5.23 11.578 1 90.12 89 PHE A C 1
ATOM 708 O O . PHE A 1 89 ? 13.82 4.699 10.844 1 90.12 89 PHE A O 1
ATOM 715 N N . ASP A 1 90 ? 13.141 6.406 11.977 1 90.12 90 ASP A N 1
ATOM 716 C CA . ASP A 1 90 ? 14.352 7.18 11.727 1 90.12 90 ASP A CA 1
ATOM 717 C C . ASP A 1 90 ? 14.672 8.102 12.906 1 90.12 90 ASP A C 1
ATOM 719 O O . ASP A 1 90 ? 14.727 9.32 12.742 1 90.12 90 ASP A O 1
ATOM 723 N N . PRO A 1 91 ? 14.961 7.469 14.07 1 90.94 91 PRO A N 1
ATOM 724 C CA . PRO A 1 91 ? 15.102 8.25 15.297 1 90.94 91 PRO A CA 1
ATOM 725 C C . PRO A 1 91 ? 16.297 9.195 15.266 1 90.94 91 PRO A C 1
ATOM 727 O O . PRO A 1 91 ? 16.359 10.148 16.031 1 90.94 91 PRO A O 1
ATOM 730 N N . GLN A 1 92 ? 17.219 8.961 14.422 1 90.81 92 GLN A N 1
ATOM 731 C CA . GLN A 1 92 ? 18.375 9.836 14.336 1 90.81 92 GLN A CA 1
ATOM 732 C C . GLN A 1 92 ? 18.047 11.109 13.562 1 90.81 92 GLN A C 1
ATOM 734 O O . GLN A 1 92 ? 18.812 12.07 13.586 1 90.81 92 GLN A O 1
ATOM 739 N N . ASN A 1 93 ? 17.016 11.039 12.844 1 88.88 93 ASN A N 1
ATOM 740 C CA . ASN A 1 93 ? 16.578 12.227 12.125 1 88.88 93 ASN A CA 1
ATOM 741 C C . ASN A 1 93 ? 15.984 13.266 13.062 1 88.88 93 ASN A C 1
ATOM 743 O O . ASN A 1 93 ? 15.078 12.961 13.852 1 88.88 93 ASN A O 1
ATOM 747 N N . PRO A 1 94 ? 16.438 14.539 13.102 1 90 94 PRO A N 1
ATOM 748 C CA . PRO A 1 94 ? 16.016 15.555 14.07 1 90 94 PRO A CA 1
ATOM 749 C C . PRO A 1 94 ? 14.578 16.016 13.836 1 90 94 PRO A C 1
ATOM 751 O O . PRO A 1 94 ? 13.992 16.672 14.711 1 90 94 PRO A O 1
ATOM 754 N N . GLY A 1 95 ? 13.992 15.727 12.719 1 91.62 95 GLY A N 1
ATOM 755 C CA . GLY A 1 95 ? 12.633 16.141 12.414 1 91.62 95 GLY A CA 1
ATOM 756 C C . GLY A 1 95 ? 12.547 17.578 11.898 1 91.62 95 GLY A C 1
ATOM 757 O O . GLY A 1 95 ? 13.438 18.031 11.18 1 91.62 95 GLY A O 1
ATOM 758 N N . PHE A 1 96 ? 11.492 18.188 12.148 1 92.31 96 PHE A N 1
ATOM 759 C CA . PHE A 1 96 ? 11.203 19.484 11.539 1 92.31 96 PHE A CA 1
ATOM 760 C C . PHE A 1 96 ? 10.797 20.5 12.609 1 92.31 96 PHE A C 1
ATOM 762 O O . PHE A 1 96 ? 10.477 20.125 13.734 1 92.31 96 PHE A O 1
ATOM 769 N N . MET B 1 1 ? 8.68 -30.453 -18.375 1 48.5 1 MET B N 1
ATOM 770 C CA . MET B 1 1 ? 8.352 -29.125 -17.875 1 48.5 1 MET B CA 1
ATOM 771 C C . MET B 1 1 ? 7.469 -29.219 -16.625 1 48.5 1 MET B C 1
ATOM 773 O O . MET B 1 1 ? 6.617 -30.109 -16.531 1 48.5 1 MET B O 1
ATOM 777 N N . ALA B 1 2 ? 7.961 -28.828 -15.469 1 67.44 2 ALA B N 1
ATOM 778 C CA . ALA B 1 2 ? 7.207 -29.141 -14.258 1 67.44 2 ALA B CA 1
ATOM 779 C C . ALA B 1 2 ? 5.754 -28.703 -14.391 1 67.44 2 ALA B C 1
ATOM 781 O O . ALA B 1 2 ? 5.453 -27.719 -15.086 1 67.44 2 ALA B O 1
ATOM 782 N N . GLY B 1 3 ? 4.793 -29.594 -14.141 1 91.25 3 GLY B N 1
ATOM 783 C CA . GLY B 1 3 ? 3.385 -29.234 -14.203 1 91.25 3 GLY B CA 1
ATOM 784 C C . GLY B 1 3 ? 3.078 -27.906 -13.531 1 91.25 3 GLY B C 1
ATOM 785 O O . GLY B 1 3 ? 3.936 -27.328 -12.859 1 91.25 3 GLY B O 1
ATOM 786 N N . LEU B 1 4 ? 2.082 -27.188 -14.055 1 96.81 4 LEU B N 1
ATOM 787 C CA . LEU B 1 4 ? 1.67 -25.891 -13.539 1 96.81 4 LEU B CA 1
ATOM 788 C C . LEU B 1 4 ? 1.757 -25.859 -12.016 1 96.81 4 LEU B C 1
ATOM 790 O O . LEU B 1 4 ? 2.316 -24.922 -11.445 1 96.81 4 LEU B O 1
ATOM 794 N N . ASP B 1 5 ? 1.296 -26.859 -11.375 1 96.38 5 ASP B N 1
ATOM 795 C CA . ASP B 1 5 ? 1.288 -26.938 -9.914 1 96.38 5 ASP B CA 1
ATOM 796 C C . ASP B 1 5 ? 2.709 -26.922 -9.359 1 96.38 5 ASP B C 1
ATOM 798 O O . ASP B 1 5 ? 2.992 -26.203 -8.391 1 96.38 5 ASP B O 1
ATOM 802 N N . GLU B 1 6 ? 3.514 -27.703 -9.953 1 96.56 6 GLU B N 1
ATOM 803 C CA . GLU B 1 6 ? 4.895 -27.781 -9.492 1 96.56 6 GLU B CA 1
ATOM 804 C C . GLU B 1 6 ? 5.609 -26.453 -9.648 1 96.56 6 GLU B C 1
ATOM 806 O O . GLU B 1 6 ? 6.324 -26.016 -8.75 1 96.56 6 GLU B O 1
ATOM 811 N N . ARG B 1 7 ? 5.488 -25.844 -10.828 1 97.25 7 ARG B N 1
ATOM 812 C CA . ARG B 1 7 ? 6.109 -24.547 -11.07 1 97.25 7 ARG B CA 1
ATOM 813 C C . ARG B 1 7 ? 5.578 -23.484 -10.117 1 97.25 7 ARG B C 1
ATOM 815 O O . ARG B 1 7 ? 6.328 -22.625 -9.641 1 97.25 7 ARG B O 1
ATOM 822 N N . TYR B 1 8 ? 4.289 -23.609 -9.875 1 98.12 8 TYR B N 1
ATOM 823 C CA . TYR B 1 8 ? 3.652 -22.688 -8.945 1 98.12 8 TYR B CA 1
ATOM 824 C C . TYR B 1 8 ? 4.238 -22.828 -7.543 1 98.12 8 TYR B C 1
ATOM 826 O O . TYR B 1 8 ? 4.566 -21.844 -6.891 1 98.12 8 TYR B O 1
ATOM 834 N N . GLN B 1 9 ? 4.367 -24.031 -7.129 1 96.56 9 GLN B N 1
ATOM 835 C CA . GLN B 1 9 ? 4.91 -24.281 -5.797 1 96.56 9 GLN B CA 1
ATOM 836 C C . GLN B 1 9 ? 6.352 -23.781 -5.691 1 96.56 9 GLN B C 1
ATOM 838 O O . GLN B 1 9 ? 6.754 -23.25 -4.66 1 96.56 9 GLN B O 1
ATOM 843 N N . LYS B 1 10 ? 7.121 -23.938 -6.746 1 96 10 LYS B N 1
ATOM 844 C CA . LYS B 1 10 ? 8.492 -23.422 -6.762 1 96 10 LYS B CA 1
ATOM 845 C C . LYS B 1 10 ? 8.508 -21.906 -6.668 1 96 10 LYS B C 1
ATOM 847 O O . LYS B 1 10 ? 9.359 -21.328 -5.98 1 96 10 LYS B O 1
ATOM 852 N N . ALA B 1 11 ? 7.613 -21.328 -7.41 1 95.81 11 ALA B N 1
ATOM 853 C CA . ALA B 1 11 ? 7.52 -19.859 -7.383 1 95.81 11 ALA B CA 1
ATOM 854 C C . ALA B 1 11 ? 7.172 -19.359 -5.984 1 95.81 11 ALA B C 1
ATOM 856 O O . ALA B 1 11 ? 7.773 -18.406 -5.492 1 95.81 11 ALA B O 1
ATOM 857 N N . VAL B 1 12 ? 6.18 -20.016 -5.312 1 94.81 12 VAL B N 1
ATOM 858 C CA . VAL B 1 12 ? 5.762 -19.641 -3.967 1 94.81 12 VAL B CA 1
ATOM 859 C C . VAL B 1 12 ? 6.926 -19.797 -2.994 1 94.81 12 VAL B C 1
ATOM 861 O O . VAL B 1 12 ? 7.184 -18.922 -2.168 1 94.81 12 VAL B O 1
ATOM 864 N N . ALA B 1 13 ? 7.684 -20.859 -3.148 1 93.81 13 ALA B N 1
ATOM 865 C CA . ALA B 1 13 ? 8.844 -21.109 -2.297 1 93.81 13 ALA B CA 1
ATOM 866 C C . ALA B 1 13 ? 9.938 -20.078 -2.529 1 93.81 13 ALA B C 1
ATOM 868 O O . ALA B 1 13 ? 10.594 -19.641 -1.585 1 93.81 13 ALA B O 1
ATOM 869 N N . PHE B 1 14 ? 10.102 -19.781 -3.74 1 94.31 14 PHE B N 1
ATOM 870 C CA . PHE B 1 14 ? 11.094 -18.781 -4.109 1 94.31 14 PHE B CA 1
ATOM 871 C C . PHE B 1 14 ? 10.828 -17.453 -3.4 1 94.31 14 PHE B C 1
ATOM 873 O O . PHE B 1 14 ? 11.742 -16.844 -2.855 1 94.31 14 PHE B O 1
ATOM 880 N N . VAL B 1 15 ? 9.555 -16.984 -3.402 1 92.06 15 VAL B N 1
ATOM 881 C CA . VAL B 1 15 ? 9.18 -15.719 -2.779 1 92.06 15 VAL B CA 1
ATOM 882 C C . VAL B 1 15 ? 9.469 -15.773 -1.281 1 92.06 15 VAL B C 1
ATOM 884 O O . VAL B 1 15 ? 9.914 -14.789 -0.692 1 92.06 15 VAL B O 1
ATOM 887 N N . GLY B 1 16 ? 9.203 -16.891 -0.712 1 87.38 16 GLY B N 1
ATOM 888 C CA . GLY B 1 16 ? 9.492 -17.062 0.704 1 87.38 16 GLY B CA 1
ATOM 889 C C . GLY B 1 16 ? 10.961 -16.906 1.036 1 87.38 16 GLY B C 1
ATOM 890 O O . GLY B 1 16 ? 11.312 -16.453 2.133 1 87.38 16 GLY B O 1
ATOM 891 N N . ALA B 1 17 ? 11.773 -17.25 0.121 1 84.81 17 ALA B N 1
ATOM 892 C CA . ALA B 1 17 ? 13.219 -17.188 0.331 1 84.81 17 ALA B CA 1
ATOM 893 C C . ALA B 1 17 ? 13.781 -15.836 -0.115 1 84.81 17 ALA B C 1
ATOM 895 O O . ALA B 1 17 ? 14.859 -15.438 0.318 1 84.81 17 ALA B O 1
ATOM 896 N N . TRP B 1 18 ? 13.023 -15.227 -1 1 82.44 18 TRP B N 1
ATOM 897 C CA . TRP B 1 18 ? 13.445 -13.969 -1.617 1 82.44 18 TRP B CA 1
ATOM 898 C C . TRP B 1 18 ? 13.195 -12.789 -0.681 1 82.44 18 TRP B C 1
ATOM 900 O O . TRP B 1 18 ? 12.188 -12.758 0.031 1 82.44 18 TRP B O 1
ATOM 910 N N . ASP B 1 19 ? 14.141 -12.086 -0.103 1 75.5 19 ASP B N 1
ATOM 911 C CA . ASP B 1 19 ? 13.898 -10.859 0.652 1 75.5 19 ASP B CA 1
ATOM 912 C C . ASP B 1 19 ? 13.141 -9.836 -0.187 1 75.5 19 ASP B C 1
ATOM 914 O O . ASP B 1 19 ? 13.617 -8.719 -0.396 1 75.5 19 ASP B O 1
ATOM 918 N N . ALA B 1 20 ? 11.953 -10.211 -0.81 1 63.19 20 ALA B N 1
ATOM 919 C CA . ALA B 1 20 ? 11.133 -9.43 -1.733 1 63.19 20 ALA B CA 1
ATOM 920 C C . ALA B 1 20 ? 10.586 -8.18 -1.058 1 63.19 20 ALA B C 1
ATOM 922 O O . ALA B 1 20 ? 10.336 -7.168 -1.719 1 63.19 20 ALA B O 1
ATOM 923 N N . GLY B 1 21 ? 10.43 -8.312 0.159 1 61.91 21 GLY B N 1
ATOM 924 C CA . GLY B 1 21 ? 9.867 -7.207 0.917 1 61.91 21 GLY B CA 1
ATOM 925 C C . GLY B 1 21 ? 10.633 -5.91 0.74 1 61.91 21 GLY B C 1
ATOM 926 O O . GLY B 1 21 ? 10.039 -4.836 0.658 1 61.91 21 GLY B O 1
ATOM 927 N N . LYS B 1 22 ? 11.828 -6.125 0.489 1 65.44 22 LYS B N 1
ATOM 928 C CA . LYS B 1 22 ? 12.664 -4.93 0.413 1 65.44 22 LYS B CA 1
ATOM 929 C C . LYS B 1 22 ? 12.82 -4.461 -1.03 1 65.44 22 LYS B C 1
ATOM 931 O O . LYS B 1 22 ? 13.117 -3.287 -1.278 1 65.44 22 LYS B O 1
ATOM 936 N N . THR B 1 23 ? 12.375 -5.375 -1.92 1 71.69 23 THR B N 1
ATOM 937 C CA . THR B 1 23 ? 12.82 -5.066 -3.273 1 71.69 23 THR B CA 1
ATOM 938 C C . THR B 1 23 ? 11.625 -4.789 -4.184 1 71.69 23 THR B C 1
ATOM 940 O O . THR B 1 23 ? 11.719 -3.986 -5.117 1 71.69 23 THR B O 1
ATOM 943 N N . MET B 1 24 ? 10.555 -5.324 -3.861 1 84.69 24 MET B N 1
ATOM 944 C CA . MET B 1 24 ? 9.422 -5.207 -4.781 1 84.69 24 MET B CA 1
ATOM 945 C C . MET B 1 24 ? 8.469 -4.109 -4.332 1 84.69 24 MET B C 1
ATOM 947 O O . MET B 1 24 ? 8.18 -3.98 -3.143 1 84.69 24 MET B O 1
ATOM 951 N N . PRO B 1 25 ? 8.031 -3.379 -5.258 1 87.56 25 PRO B N 1
ATOM 952 C CA . PRO B 1 25 ? 7.016 -2.381 -4.91 1 87.56 25 PRO B CA 1
ATOM 953 C C . PRO B 1 25 ? 5.754 -3.004 -4.312 1 87.56 25 PRO B C 1
ATOM 955 O O . PRO B 1 25 ? 5.344 -4.094 -4.723 1 87.56 25 PRO B O 1
ATOM 958 N N . ASN B 1 26 ? 5.215 -2.324 -3.438 1 88.75 26 ASN B N 1
ATOM 959 C CA . ASN B 1 26 ? 4.066 -2.824 -2.689 1 88.75 26 ASN B CA 1
ATOM 960 C C . ASN B 1 26 ? 2.918 -3.211 -3.617 1 88.75 26 ASN B C 1
ATOM 962 O O . ASN B 1 26 ? 2.246 -4.219 -3.395 1 88.75 26 ASN B O 1
ATOM 966 N N . ASP B 1 27 ? 2.641 -2.404 -4.668 1 91.31 27 ASP B N 1
ATOM 967 C CA . ASP B 1 27 ? 1.533 -2.676 -5.578 1 91.31 27 ASP B CA 1
ATOM 968 C C . ASP B 1 27 ? 1.722 -4.016 -6.289 1 91.31 27 ASP B C 1
ATOM 970 O O . ASP B 1 27 ? 0.761 -4.762 -6.484 1 91.31 27 ASP B O 1
ATOM 974 N N . ARG B 1 28 ? 2.963 -4.32 -6.609 1 92.69 28 ARG B N 1
ATOM 975 C CA . ARG B 1 28 ? 3.248 -5.574 -7.301 1 92.69 28 ARG B CA 1
ATOM 976 C C . ARG B 1 28 ? 3.133 -6.762 -6.348 1 92.69 28 ARG B C 1
ATOM 978 O O . ARG B 1 28 ? 2.656 -7.828 -6.734 1 92.69 28 ARG B O 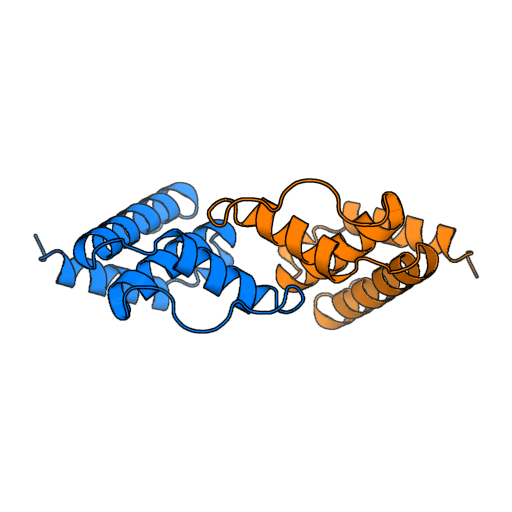1
ATOM 985 N N . LYS B 1 29 ? 3.584 -6.523 -5.133 1 93.31 29 LYS B N 1
ATOM 986 C CA . LYS B 1 29 ? 3.422 -7.555 -4.109 1 93.31 29 LYS B CA 1
ATOM 987 C C . LYS B 1 29 ? 1.948 -7.887 -3.893 1 93.31 29 LYS B C 1
ATOM 989 O O . LYS B 1 29 ? 1.584 -9.055 -3.754 1 93.31 29 LYS B O 1
ATOM 994 N N . LEU B 1 30 ? 1.151 -6.867 -3.934 1 95.31 30 LEU B N 1
ATOM 995 C CA . LEU B 1 30 ? -0.279 -7.055 -3.719 1 95.31 30 LEU B CA 1
ATOM 996 C C . LEU B 1 30 ? -0.906 -7.828 -4.875 1 95.31 30 LEU B C 1
ATOM 998 O O . LEU B 1 30 ? -1.801 -8.648 -4.664 1 95.31 30 LEU B O 1
ATOM 1002 N N . LEU B 1 31 ? -0.442 -7.516 -6.023 1 95.75 31 LEU B N 1
ATOM 1003 C CA . LEU B 1 31 ? -0.921 -8.258 -7.18 1 95.75 31 LEU B CA 1
ATOM 1004 C C . LEU B 1 31 ? -0.646 -9.75 -7.016 1 95.75 31 LEU B C 1
ATOM 1006 O O . LEU B 1 31 ? -1.539 -10.578 -7.219 1 95.75 31 LEU B O 1
ATOM 1010 N N . CYS B 1 32 ? 0.564 -10.102 -6.586 1 96.44 32 CYS B N 1
ATOM 1011 C CA . CYS B 1 32 ? 0.92 -11.5 -6.359 1 96.44 32 CYS B CA 1
ATOM 1012 C C . CYS B 1 32 ? 0.084 -12.102 -5.238 1 96.44 32 CYS B C 1
ATOM 1014 O O . CYS B 1 32 ? -0.33 -13.258 -5.316 1 96.44 32 CYS B O 1
ATOM 1016 N N . TYR B 1 33 ? -0.13 -11.32 -4.25 1 96.81 33 TYR B N 1
ATOM 1017 C CA . TYR B 1 33 ? -0.955 -11.789 -3.141 1 96.81 33 TYR B CA 1
ATOM 1018 C C . TYR B 1 33 ? -2.338 -12.211 -3.629 1 96.81 33 TYR B C 1
ATOM 1020 O O . TYR B 1 33 ? -2.846 -13.266 -3.244 1 96.81 33 TYR B O 1
ATOM 1028 N N . GLY B 1 34 ? -3 -11.375 -4.43 1 98.38 34 GLY B N 1
ATOM 1029 C CA . GLY B 1 34 ? -4.309 -11.703 -4.969 1 98.38 34 GLY B CA 1
ATOM 1030 C C . GLY B 1 34 ? -4.336 -13.047 -5.684 1 98.38 34 GLY B C 1
ATOM 1031 O O . GLY B 1 34 ? -5.203 -13.883 -5.414 1 98.38 34 GLY B O 1
ATOM 1032 N N . PHE B 1 35 ? -3.342 -13.219 -6.547 1 98.62 35 PHE B N 1
ATOM 1033 C CA . PHE B 1 35 ? -3.266 -14.477 -7.281 1 98.62 35 PHE B CA 1
ATOM 1034 C C . PHE B 1 35 ? -3.029 -15.648 -6.332 1 98.62 35 PHE B C 1
ATOM 1036 O O . PHE B 1 35 ? -3.637 -16.703 -6.488 1 98.62 35 PHE B O 1
ATOM 1043 N N . PHE B 1 36 ? -2.164 -15.492 -5.383 1 98.5 36 PHE B N 1
ATOM 1044 C CA . PHE B 1 36 ? -1.82 -16.516 -4.406 1 98.5 36 PHE B CA 1
ATOM 1045 C C . PHE B 1 36 ? -3.055 -16.969 -3.629 1 98.5 36 PHE B C 1
ATOM 1047 O O . PHE B 1 36 ? -3.326 -18.156 -3.518 1 98.5 36 PHE B O 1
ATOM 1054 N N . LYS B 1 37 ? -3.785 -15.984 -3.113 1 98.75 37 LYS B N 1
ATOM 1055 C CA . LYS B 1 37 ? -4.984 -16.281 -2.342 1 98.75 37 LYS B CA 1
ATOM 1056 C C . LYS B 1 37 ? -6.043 -16.969 -3.209 1 98.75 37 LYS B C 1
ATOM 1058 O O . LYS B 1 37 ? -6.676 -17.938 -2.783 1 98.75 37 LYS B O 1
ATOM 1063 N N . GLN B 1 38 ? -6.301 -16.484 -4.422 1 98.81 38 GLN B N 1
ATOM 1064 C CA . GLN B 1 38 ? -7.281 -17.062 -5.344 1 98.81 38 GLN B CA 1
ATOM 1065 C C . GLN B 1 38 ? -6.922 -18.5 -5.699 1 98.81 38 GLN B C 1
ATOM 1067 O O . GLN B 1 38 ? -7.805 -19.359 -5.789 1 98.81 38 GLN B O 1
ATOM 1072 N N . ALA B 1 39 ? -5.605 -18.734 -5.875 1 98.69 39 ALA B N 1
ATOM 1073 C CA . ALA B 1 39 ? -5.145 -20.078 -6.191 1 98.69 39 ALA B CA 1
ATOM 1074 C C . ALA B 1 39 ? -5.316 -21.016 -4.992 1 98.69 39 ALA B C 1
ATOM 1076 O O . ALA B 1 39 ? -5.656 -22.188 -5.152 1 98.69 39 ALA B O 1
ATOM 1077 N N . ALA B 1 40 ? -5.156 -20.484 -3.822 1 98.06 40 ALA B N 1
ATOM 1078 C CA . ALA B 1 40 ? -5.117 -21.297 -2.604 1 98.06 40 ALA B CA 1
ATOM 1079 C C . ALA B 1 40 ? -6.523 -21.562 -2.082 1 98.06 40 ALA B C 1
ATOM 1081 O O . ALA B 1 40 ? -6.828 -22.688 -1.653 1 98.06 40 ALA B O 1
ATOM 1082 N N . VAL B 1 41 ? -7.434 -20.484 -2.1 1 97.88 41 VAL B N 1
ATOM 1083 C CA . VAL B 1 41 ? -8.688 -20.562 -1.356 1 97.88 41 VAL B CA 1
ATOM 1084 C C . VAL B 1 41 ? -9.867 -20.391 -2.311 1 97.88 41 VAL B C 1
ATOM 1086 O O . VAL B 1 41 ? -10.961 -20.906 -2.059 1 97.88 41 VAL B O 1
ATOM 1089 N N . GLY B 1 42 ? -9.656 -19.672 -3.449 1 98.38 42 GLY B N 1
ATOM 1090 C CA . GLY B 1 42 ? -10.75 -19.281 -4.32 1 98.38 42 GLY B CA 1
ATOM 1091 C C . GLY B 1 42 ? -11.258 -17.875 -4.051 1 98.38 42 GLY B C 1
ATOM 1092 O O . GLY B 1 42 ? -10.492 -17.016 -3.613 1 98.38 42 GLY B O 1
ATOM 1093 N N . ASP B 1 43 ? -12.469 -17.594 -4.293 1 98.69 43 ASP B N 1
ATOM 1094 C CA . ASP B 1 43 ? -13.031 -16.25 -4.242 1 98.69 43 ASP B CA 1
ATOM 1095 C C . ASP B 1 43 ? -12.945 -15.672 -2.834 1 98.69 43 ASP B C 1
ATOM 1097 O O . ASP B 1 43 ? -13.148 -16.391 -1.849 1 98.69 43 ASP B O 1
ATOM 1101 N N . VAL B 1 44 ? -12.695 -14.383 -2.736 1 98.38 44 VAL B N 1
ATOM 1102 C CA . VAL B 1 44 ? -12.516 -13.648 -1.49 1 98.38 44 VAL B CA 1
ATOM 1103 C C . VAL B 1 44 ? -13.727 -13.859 -0.585 1 98.38 44 VAL B C 1
ATOM 1105 O O . VAL B 1 44 ? -14.867 -13.898 -1.06 1 98.38 44 VAL B O 1
ATOM 1108 N N . THR B 1 45 ? -13.477 -14.07 0.586 1 97.81 45 THR B N 1
ATOM 1109 C CA . THR B 1 45 ? -14.523 -14.203 1.598 1 97.81 45 THR B CA 1
ATOM 1110 C C . THR B 1 45 ? -14.312 -13.188 2.723 1 97.81 45 THR B C 1
ATOM 1112 O O . THR B 1 45 ? -13.266 -12.555 2.803 1 97.81 45 THR B O 1
ATOM 1115 N N . GLY B 1 46 ? -15.383 -12.961 3.533 1 96.94 46 GLY B N 1
ATOM 1116 C CA . GLY B 1 46 ? -15.273 -12 4.621 1 96.94 46 GLY B CA 1
ATOM 1117 C C . GLY B 1 46 ? -15.656 -10.594 4.211 1 96.94 46 GLY B C 1
ATOM 1118 O O . GLY B 1 46 ? -15.742 -10.289 3.02 1 96.94 46 GLY B O 1
ATOM 1119 N N . ASP B 1 47 ? -15.711 -9.781 5.211 1 97.5 47 ASP B N 1
ATOM 1120 C CA . ASP B 1 47 ? -16.062 -8.391 4.949 1 97.5 47 ASP B CA 1
ATOM 1121 C C . ASP B 1 47 ? -14.836 -7.582 4.543 1 97.5 47 ASP B C 1
ATOM 1123 O O . ASP B 1 47 ? -13.719 -7.859 5 1 97.5 47 ASP B O 1
ATOM 1127 N N . GLN B 1 48 ? -15.078 -6.629 3.693 1 96 48 GLN B N 1
ATOM 1128 C CA . GLN B 1 48 ? -14.008 -5.699 3.361 1 96 48 GLN B CA 1
ATOM 1129 C C . GLN B 1 48 ? -13.492 -4.988 4.609 1 96 48 GLN B C 1
ATOM 1131 O O . GLN B 1 48 ? -14.273 -4.422 5.375 1 96 48 GLN B O 1
ATOM 1136 N N . PRO B 1 49 ? -12.172 -4.988 4.777 1 97.06 49 PRO B N 1
ATOM 1137 C CA . PRO B 1 49 ? -11.617 -4.262 5.922 1 97.06 49 PRO B CA 1
ATOM 1138 C C . PRO B 1 49 ? -11.891 -2.762 5.859 1 97.06 49 PRO B C 1
ATOM 1140 O O . PRO B 1 49 ? -12.047 -2.205 4.77 1 97.06 49 PRO B O 1
ATOM 1143 N N . TYR B 1 50 ? -11.82 -2.18 7.055 1 94.19 50 TYR B N 1
ATOM 1144 C CA . TYR B 1 50 ? -11.992 -0.732 7.105 1 94.19 50 TYR B CA 1
ATOM 1145 C C . TYR B 1 50 ? -10.844 -0.018 6.414 1 94.19 50 TYR B C 1
ATOM 1147 O O . TYR B 1 50 ? -9.727 -0.55 6.34 1 94.19 50 TYR B O 1
ATOM 1155 N N . ALA B 1 51 ? -11.078 1.179 6.023 1 91.69 51 ALA B N 1
ATOM 1156 C CA . ALA B 1 51 ? -10.125 1.971 5.25 1 91.69 51 ALA B CA 1
ATOM 1157 C C . ALA B 1 51 ? -8.852 2.236 6.051 1 91.69 51 ALA B C 1
ATOM 1159 O O . ALA B 1 51 ? -7.758 2.314 5.484 1 91.69 51 ALA B O 1
ATOM 1160 N N . VAL B 1 52 ? -8.945 2.346 7.398 1 92.31 52 VAL B N 1
ATOM 1161 C CA . VAL B 1 52 ? -7.797 2.717 8.227 1 92.31 52 VAL B CA 1
ATOM 1162 C C . VAL B 1 52 ? -6.895 1.504 8.43 1 92.31 52 VAL B C 1
ATOM 1164 O O . VAL B 1 52 ? -5.762 1.638 8.898 1 92.31 52 VAL B O 1
ATOM 1167 N N . GLN B 1 53 ? -7.426 0.294 8.07 1 94.88 53 GLN B N 1
ATOM 1168 C CA . GLN B 1 53 ? -6.609 -0.917 8.062 1 94.88 53 GLN B CA 1
ATOM 1169 C C . GLN B 1 53 ? -5.945 -1.129 6.707 1 94.88 53 GLN B C 1
ATOM 1171 O O . GLN B 1 53 ? -6.203 -2.129 6.035 1 94.88 53 GLN B O 1
ATOM 1176 N N . PHE B 1 54 ? -5.027 -0.355 6.441 1 93.19 54 PHE B N 1
ATOM 1177 C CA . PHE B 1 54 ? -4.52 -0.157 5.09 1 93.19 54 PHE B CA 1
ATOM 1178 C C . PHE B 1 54 ? -3.975 -1.461 4.52 1 93.19 54 PHE B C 1
ATOM 1180 O O . PHE B 1 54 ? -4.309 -1.842 3.396 1 93.19 54 PHE B O 1
ATOM 1187 N N . GLU B 1 55 ? -3.18 -2.184 5.332 1 92.38 55 GLU B N 1
ATOM 1188 C CA . GLU B 1 55 ? -2.605 -3.432 4.844 1 92.38 55 GLU B CA 1
ATOM 1189 C C . GLU B 1 55 ? -3.686 -4.48 4.605 1 92.38 55 GLU B C 1
ATOM 1191 O O . GLU B 1 55 ? -3.732 -5.102 3.543 1 92.38 55 GLU B O 1
ATOM 1196 N N . LYS B 1 56 ? -4.523 -4.641 5.555 1 96.12 56 LYS B N 1
ATOM 1197 C CA . LYS B 1 56 ? -5.598 -5.625 5.441 1 96.12 56 LYS B CA 1
ATOM 1198 C C . LYS B 1 56 ? -6.531 -5.289 4.281 1 96.12 56 LYS B C 1
ATOM 1200 O O . LYS B 1 56 ? -6.934 -6.176 3.523 1 96.12 56 LYS B O 1
ATOM 1205 N N . ARG B 1 57 ? -6.844 -4.027 4.168 1 96.5 57 ARG B N 1
ATOM 1206 C CA . ARG B 1 57 ? -7.715 -3.564 3.09 1 96.5 57 ARG B CA 1
ATOM 1207 C C . ARG B 1 57 ? -7.07 -3.793 1.728 1 96.5 57 ARG B C 1
ATOM 1209 O O . ARG B 1 57 ? -7.719 -4.285 0.803 1 96.5 57 ARG B O 1
ATOM 1216 N N . GLY B 1 58 ? -5.84 -3.449 1.593 1 95.88 58 GLY B N 1
ATOM 1217 C CA . GLY B 1 58 ? -5.117 -3.666 0.352 1 95.88 58 GLY B CA 1
ATOM 1218 C C . GLY B 1 58 ? -5.094 -5.121 -0.077 1 95.88 58 GLY B C 1
ATOM 1219 O O . GLY B 1 58 ? -5.332 -5.434 -1.246 1 95.88 58 GLY B O 1
ATOM 1220 N N . LYS B 1 59 ? -4.875 -5.969 0.896 1 97.12 59 LYS B N 1
ATOM 1221 C CA . LYS B 1 59 ? -4.84 -7.402 0.618 1 97.12 59 LYS B CA 1
ATOM 1222 C C . LYS B 1 59 ? -6.219 -7.914 0.207 1 97.12 59 LYS B C 1
ATOM 1224 O O . LYS B 1 59 ? -6.344 -8.672 -0.758 1 97.12 59 LYS B O 1
ATOM 1229 N N . TRP B 1 60 ? -7.172 -7.48 0.907 1 97.81 60 TRP B N 1
ATOM 1230 C CA . TRP B 1 60 ? -8.539 -7.883 0.584 1 97.81 60 TRP B CA 1
ATOM 1231 C C . TRP B 1 60 ? -8.93 -7.402 -0.808 1 97.81 60 TRP B C 1
ATOM 1233 O O . TRP B 1 60 ? -9.523 -8.156 -1.586 1 97.81 60 TRP B O 1
ATOM 1243 N N . ASP B 1 61 ? -8.633 -6.172 -1.127 1 97.5 61 ASP B N 1
ATOM 1244 C CA . ASP B 1 61 ? -8.945 -5.598 -2.432 1 97.5 61 ASP B CA 1
ATOM 1245 C C . ASP B 1 61 ? -8.219 -6.34 -3.549 1 97.5 61 ASP B C 1
ATOM 1247 O O . ASP B 1 61 ? -8.789 -6.598 -4.609 1 97.5 61 ASP B O 1
ATOM 1251 N N . ALA B 1 62 ? -6.965 -6.629 -3.346 1 97.94 62 ALA B N 1
ATOM 1252 C CA . ALA B 1 62 ? -6.176 -7.363 -4.336 1 97.94 62 ALA B CA 1
ATOM 1253 C C . ALA B 1 62 ? -6.785 -8.734 -4.613 1 97.94 62 ALA B C 1
ATOM 1255 O O . ALA B 1 62 ? -6.852 -9.164 -5.766 1 97.94 62 ALA B O 1
ATOM 1256 N N . TRP B 1 63 ? -7.184 -9.43 -3.521 1 98.44 63 TRP B N 1
ATOM 1257 C CA . TRP B 1 63 ? -7.836 -10.727 -3.627 1 98.44 63 TRP B CA 1
ATOM 1258 C C . TRP B 1 63 ? -9.188 -10.602 -4.32 1 98.44 63 TRP B C 1
ATOM 1260 O O . TRP B 1 63 ? -9.492 -11.359 -5.246 1 98.44 63 TRP B O 1
ATOM 1270 N N . ASN B 1 64 ? -9.961 -9.625 -3.982 1 97.62 64 ASN B N 1
ATOM 1271 C CA . ASN B 1 64 ? -11.266 -9.383 -4.574 1 97.62 64 ASN B CA 1
ATOM 1272 C C . ASN B 1 64 ? -11.156 -9.062 -6.062 1 97.62 64 ASN B C 1
ATOM 1274 O O . ASN B 1 64 ? -12.062 -9.375 -6.84 1 97.62 64 ASN B O 1
ATOM 1278 N N . ALA B 1 65 ? -10.117 -8.414 -6.477 1 97.75 65 ALA B N 1
ATOM 1279 C CA . ALA B 1 65 ? -9.922 -7.98 -7.859 1 97.75 65 ALA B CA 1
ATOM 1280 C C . ALA B 1 65 ? -9.852 -9.172 -8.805 1 97.75 65 ALA B C 1
ATOM 1282 O O . ALA B 1 65 ? -10.055 -9.031 -10.016 1 97.75 65 ALA B O 1
ATOM 1283 N N . VAL B 1 66 ? -9.555 -10.367 -8.266 1 98.31 66 VAL B N 1
ATOM 1284 C CA . VAL B 1 66 ? -9.367 -11.516 -9.141 1 98.31 66 VAL B CA 1
ATOM 1285 C C . VAL B 1 66 ? -10.445 -12.555 -8.875 1 98.31 66 VAL B C 1
ATOM 1287 O O . VAL B 1 66 ? -10.305 -13.719 -9.258 1 98.31 66 VAL B O 1
ATOM 1290 N N . LYS B 1 67 ? -11.477 -12.141 -8.125 1 98.12 67 LYS B N 1
ATOM 1291 C CA . LYS B 1 67 ? -12.633 -12.992 -7.902 1 98.12 67 LYS B CA 1
ATOM 1292 C C . LYS B 1 67 ? -13.141 -13.586 -9.219 1 98.12 67 LYS B C 1
ATOM 1294 O O . LYS B 1 67 ? -13.211 -12.891 -10.227 1 98.12 67 LYS B O 1
ATOM 1299 N N . GLY B 1 68 ? -13.516 -14.891 -9.148 1 98.38 68 GLY B N 1
ATOM 1300 C CA . GLY B 1 68 ? -14.031 -15.562 -10.328 1 98.38 68 GLY B CA 1
ATOM 1301 C C . GLY B 1 68 ? -12.961 -16.25 -11.141 1 98.38 68 GLY B C 1
ATOM 1302 O O . GLY B 1 68 ? -13.266 -17.094 -12 1 98.38 68 GLY B O 1
ATOM 1303 N N . MET B 1 69 ? -11.695 -15.938 -10.977 1 98.56 69 MET B N 1
ATOM 1304 C CA . MET B 1 69 ? -10.578 -16.562 -11.672 1 98.56 69 MET B CA 1
ATOM 1305 C C . MET B 1 69 ? -10.406 -18.016 -11.234 1 98.56 69 MET B C 1
ATOM 1307 O O . MET B 1 69 ? -10.516 -18.328 -10.047 1 98.56 69 MET B O 1
ATOM 1311 N N . SER B 1 70 ? -10.125 -18.922 -12.172 1 98.62 70 SER B N 1
ATOM 1312 C CA . SER B 1 70 ? -9.914 -20.312 -11.82 1 98.62 70 SER B CA 1
ATOM 1313 C C . SER B 1 70 ? -8.578 -20.5 -11.102 1 98.62 70 SER B C 1
ATOM 1315 O O . SER B 1 70 ? -7.676 -19.672 -11.227 1 98.62 70 SER B O 1
ATOM 1317 N N . LYS B 1 71 ? -8.461 -21.594 -10.398 1 98.31 71 LYS B N 1
ATOM 1318 C CA . LYS B 1 71 ? -7.223 -21.922 -9.703 1 98.31 71 LYS B CA 1
ATOM 1319 C C . LYS B 1 71 ? -6.043 -21.969 -10.664 1 98.31 71 LYS B C 1
ATOM 1321 O O . LYS B 1 71 ? -4.992 -21.375 -10.398 1 98.31 71 LYS B O 1
ATOM 1326 N N . ASP B 1 72 ? -6.199 -22.625 -11.797 1 98.5 72 ASP B N 1
ATOM 1327 C CA . ASP B 1 72 ? -5.125 -22.766 -12.781 1 98.5 72 ASP B CA 1
ATOM 1328 C C . ASP B 1 72 ? -4.707 -21.391 -13.328 1 98.5 72 ASP B C 1
ATOM 1330 O O . ASP B 1 72 ? -3.514 -21.109 -13.469 1 98.5 72 ASP B O 1
ATOM 1334 N N . GLU B 1 73 ? -5.699 -20.578 -13.641 1 98.69 73 GLU B N 1
ATOM 1335 C CA . GLU B 1 73 ? -5.391 -19.25 -14.156 1 98.69 73 GLU B CA 1
ATOM 1336 C C . GLU B 1 73 ? -4.664 -18.406 -13.109 1 98.69 73 GLU B C 1
ATOM 1338 O O . GLU B 1 73 ? -3.734 -17.672 -13.438 1 98.69 73 GLU B O 1
ATOM 1343 N N . ALA B 1 74 ? -5.109 -18.516 -11.898 1 98.81 74 ALA B N 1
ATOM 1344 C CA . ALA B 1 74 ? -4.461 -17.781 -10.812 1 98.81 74 ALA B CA 1
ATOM 1345 C C . ALA B 1 74 ? -3.002 -18.203 -10.656 1 98.81 74 ALA B C 1
ATOM 1347 O O . ALA B 1 74 ? -2.119 -17.359 -10.484 1 98.81 74 ALA B O 1
ATOM 1348 N N . MET B 1 75 ? -2.75 -19.484 -10.719 1 98.62 75 MET B N 1
ATOM 1349 C CA . MET B 1 75 ? -1.388 -20 -10.633 1 98.62 75 MET B CA 1
ATOM 1350 C C . MET B 1 75 ? -0.528 -19.469 -11.773 1 98.62 75 MET B C 1
ATOM 1352 O O . MET B 1 75 ? 0.609 -19.047 -11.555 1 98.62 75 MET B O 1
ATOM 1356 N N . LYS B 1 76 ? -1.094 -19.516 -12.945 1 98.62 76 LYS B N 1
ATOM 1357 C CA . LYS B 1 76 ? -0.369 -19.016 -14.109 1 98.62 76 LYS B CA 1
ATOM 1358 C C . LYS B 1 76 ? -0.037 -17.547 -13.961 1 98.62 76 LYS B C 1
ATOM 1360 O O . LYS B 1 76 ? 1.095 -17.125 -14.219 1 98.62 76 LYS B O 1
ATOM 1365 N N . ASN B 1 77 ? -1.055 -16.781 -13.594 1 98.62 77 ASN B N 1
ATOM 1366 C CA . ASN B 1 77 ? -0.854 -15.352 -13.445 1 98.62 77 ASN B CA 1
ATOM 1367 C C . ASN B 1 77 ? 0.152 -15.031 -12.344 1 98.62 77 ASN B C 1
ATOM 1369 O O . ASN B 1 77 ? 0.942 -14.094 -12.469 1 98.62 77 ASN B O 1
ATOM 1373 N N . TYR B 1 78 ? 0.11 -15.805 -11.25 1 98.25 78 TYR B N 1
ATOM 1374 C CA . TYR B 1 78 ? 1.097 -15.648 -10.188 1 98.25 78 TYR B CA 1
ATOM 1375 C C . TYR B 1 78 ? 2.512 -15.805 -10.727 1 98.25 78 TYR B C 1
ATOM 1377 O O . TYR B 1 78 ? 3.371 -14.953 -10.5 1 98.25 78 TYR B O 1
ATOM 1385 N N . ILE B 1 79 ? 2.736 -16.844 -11.438 1 97.94 79 ILE B N 1
ATOM 1386 C CA . ILE B 1 79 ? 4.051 -17.172 -11.977 1 97.94 79 ILE B CA 1
ATOM 1387 C C . ILE B 1 79 ? 4.504 -16.078 -12.93 1 97.94 79 ILE B C 1
ATOM 1389 O O . ILE B 1 79 ? 5.625 -15.57 -12.828 1 97.94 79 ILE B O 1
ATOM 1393 N N . GLU B 1 80 ? 3.627 -15.68 -13.828 1 98 80 GLU B N 1
ATOM 1394 C CA . GLU B 1 80 ? 3.955 -14.664 -14.828 1 98 80 GLU B CA 1
ATOM 1395 C C . GLU B 1 80 ? 4.277 -13.328 -14.172 1 98 80 GLU B C 1
ATOM 1397 O O . GLU B 1 80 ? 5.238 -12.656 -14.555 1 98 80 GLU B O 1
ATOM 1402 N N . GLU B 1 81 ? 3.447 -12.977 -13.242 1 96.62 81 GLU B N 1
ATOM 1403 C CA . GLU B 1 81 ? 3.684 -11.711 -12.547 1 96.62 81 GLU B CA 1
ATOM 1404 C C . GLU B 1 81 ? 5.02 -11.734 -11.805 1 96.62 81 GLU B C 1
ATOM 1406 O O . GLU B 1 81 ? 5.766 -10.758 -11.844 1 96.62 81 GLU B O 1
ATOM 1411 N N . LEU B 1 82 ? 5.273 -12.797 -11.156 1 95.56 82 LEU B N 1
ATOM 1412 C CA . LEU B 1 82 ? 6.52 -12.906 -10.406 1 95.56 82 LEU B CA 1
ATOM 1413 C C . LEU B 1 82 ? 7.723 -12.836 -11.344 1 95.56 82 LEU B C 1
ATOM 1415 O O . LEU B 1 82 ? 8.711 -12.164 -11.047 1 95.56 82 LEU B O 1
ATOM 1419 N N . GLU B 1 83 ? 7.672 -13.508 -12.461 1 95.94 83 GLU B N 1
ATOM 1420 C CA . GLU B 1 83 ? 8.742 -13.445 -13.445 1 95.94 83 GLU B CA 1
ATOM 1421 C C . GLU B 1 83 ? 8.961 -12.023 -13.945 1 95.94 83 GLU B C 1
ATOM 1423 O O . GLU B 1 83 ? 10.102 -11.578 -14.109 1 95.94 83 GLU B O 1
ATOM 1428 N N . LYS B 1 84 ? 7.895 -11.336 -14.188 1 95.69 84 LYS B N 1
ATOM 1429 C CA . LYS B 1 84 ? 7.977 -9.945 -14.602 1 95.69 84 LYS B CA 1
ATOM 1430 C C . LYS B 1 84 ? 8.672 -9.094 -13.539 1 95.69 84 LYS B C 1
ATOM 1432 O O . LYS B 1 84 ? 9.508 -8.242 -13.867 1 95.69 84 LYS B O 1
ATOM 1437 N N . GLN B 1 85 ? 8.266 -9.344 -12.32 1 93.44 85 GLN B N 1
ATOM 1438 C CA . GLN B 1 85 ? 8.844 -8.57 -11.219 1 93.44 85 GLN B CA 1
ATOM 1439 C C . GLN B 1 85 ? 10.344 -8.828 -11.102 1 93.44 85 GLN B C 1
ATOM 1441 O O . GLN B 1 85 ? 11.125 -7.891 -10.906 1 93.44 85 GLN B O 1
ATOM 1446 N N . ILE B 1 86 ? 10.734 -10.039 -11.18 1 93.19 86 ILE B N 1
ATOM 1447 C CA . ILE B 1 86 ? 12.148 -10.383 -11.094 1 93.19 86 ILE B CA 1
ATOM 1448 C C . ILE B 1 86 ? 12.922 -9.68 -12.203 1 93.19 86 ILE B C 1
ATOM 1450 O O . ILE B 1 86 ? 13.969 -9.07 -11.953 1 93.19 86 ILE B O 1
ATOM 1454 N N . LYS B 1 87 ? 12.438 -9.719 -13.383 1 94.06 87 LYS B N 1
ATOM 1455 C CA . LYS B 1 87 ? 13.086 -9.109 -14.531 1 94.06 87 LYS B CA 1
ATOM 1456 C C . LYS B 1 87 ? 13.203 -7.594 -14.359 1 94.06 87 LYS B C 1
ATOM 1458 O O . LYS B 1 87 ? 14.219 -7 -14.719 1 94.06 87 LYS B O 1
ATOM 1463 N N . GLU B 1 88 ? 12.188 -7.059 -13.789 1 93.38 88 GLU B N 1
ATOM 1464 C CA . GLU B 1 88 ? 12.117 -5.602 -13.711 1 93.38 88 GLU B CA 1
ATOM 1465 C C . GLU B 1 88 ? 12.906 -5.07 -12.516 1 93.38 88 GLU B C 1
ATOM 1467 O O . GLU B 1 88 ? 13.555 -4.027 -12.609 1 93.38 88 GLU B O 1
ATOM 1472 N N . PHE B 1 89 ? 12.891 -5.77 -11.406 1 90.19 89 PHE B N 1
ATOM 1473 C CA . PHE B 1 89 ? 13.359 -5.145 -10.18 1 90.19 89 PHE B CA 1
ATOM 1474 C C . PHE B 1 89 ? 14.594 -5.863 -9.641 1 90.19 89 PHE B C 1
ATOM 1476 O O . PHE B 1 89 ? 15.305 -5.332 -8.789 1 90.19 89 PHE B O 1
ATOM 1483 N N . ASP B 1 90 ? 14.805 -7.031 -10.016 1 90.12 90 ASP B N 1
ATOM 1484 C CA . ASP B 1 90 ? 15.969 -7.805 -9.586 1 90.12 90 ASP B CA 1
ATOM 1485 C C . ASP B 1 90 ? 16.453 -8.727 -10.703 1 90.12 90 ASP B C 1
ATOM 1487 O O . ASP B 1 90 ? 16.5 -9.945 -10.531 1 90.12 90 ASP B O 1
ATOM 1491 N N . PRO B 1 91 ? 16.922 -8.086 -11.812 1 90.94 91 PRO B N 1
ATOM 1492 C CA . PRO B 1 91 ? 17.25 -8.867 -13.008 1 90.94 91 PRO B CA 1
ATOM 1493 C C . PRO B 1 91 ? 18.422 -9.805 -12.797 1 90.94 91 PRO B C 1
ATOM 1495 O O . PRO B 1 91 ? 18.609 -10.766 -13.547 1 90.94 91 PRO B O 1
ATOM 1498 N N . GLN B 1 92 ? 19.203 -9.57 -11.828 1 90.81 92 GLN B N 1
ATOM 1499 C CA . GLN B 1 92 ? 20.344 -10.445 -11.562 1 90.81 92 GLN B CA 1
ATOM 1500 C C . GLN B 1 92 ? 19.906 -11.719 -10.852 1 90.81 92 GLN B C 1
ATOM 1502 O O . GLN B 1 92 ? 20.672 -12.688 -10.773 1 90.81 92 GLN B O 1
ATOM 1507 N N . ASN B 1 93 ? 18.781 -11.656 -10.297 1 88.88 93 ASN B N 1
ATOM 1508 C CA . ASN B 1 93 ? 18.234 -12.844 -9.648 1 88.88 93 ASN B CA 1
ATOM 1509 C C . ASN B 1 93 ? 17.797 -13.891 -10.664 1 88.88 93 ASN B C 1
ATOM 1511 O O . ASN B 1 93 ? 17.016 -13.594 -11.578 1 88.88 93 ASN B O 1
ATOM 1515 N N . PRO B 1 94 ? 18.266 -15.148 -10.641 1 90 94 PRO B N 1
ATOM 1516 C CA . PRO B 1 94 ? 18 -16.156 -11.656 1 90 94 PRO B CA 1
ATOM 1517 C C . PRO B 1 94 ? 16.547 -16.641 -11.648 1 90 94 PRO B C 1
ATOM 1519 O O . PRO B 1 94 ? 16.109 -17.281 -12.602 1 90 94 PRO B O 1
ATOM 1522 N N . GLY B 1 95 ? 15.805 -16.359 -10.641 1 91.5 95 GLY B N 1
ATOM 1523 C CA . GLY B 1 95 ? 14.422 -16.797 -10.555 1 91.5 95 GLY B CA 1
ATOM 1524 C C . GLY B 1 95 ? 14.266 -18.219 -10.055 1 91.5 95 GLY B C 1
ATOM 1525 O O . GLY 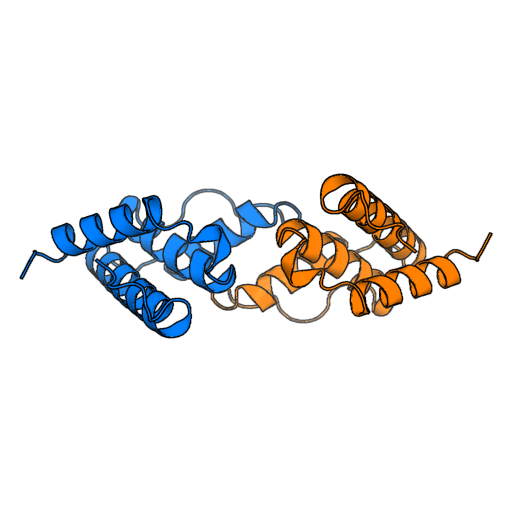B 1 95 ? 15.039 -18.672 -9.211 1 91.5 95 GLY B O 1
ATOM 1526 N N . PHE B 1 96 ? 13.258 -18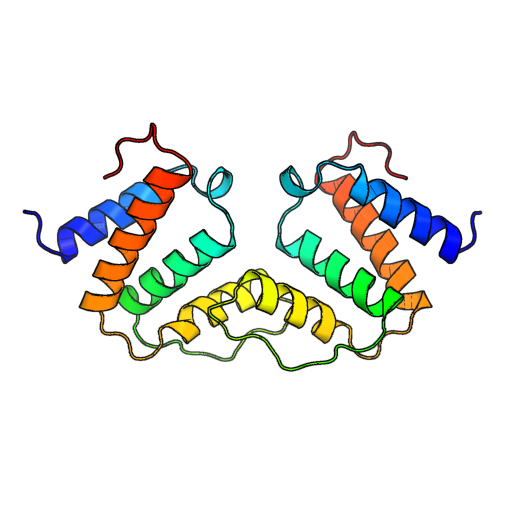.844 -10.438 1 92.25 96 PHE B N 1
ATOM 1527 C CA . PHE B 1 96 ? 12.875 -20.125 -9.883 1 92.25 96 PHE B CA 1
ATOM 1528 C C . PHE B 1 96 ? 12.633 -21.141 -10.984 1 92.25 96 PHE B C 1
ATOM 1530 O O . PHE B 1 96 ? 12.469 -20.781 -12.148 1 92.25 96 PHE B O 1
#

Organism: Polarella glacialis (NCBI:txid89957)